Protein AF-Q11ZU1-F1 (afdb_monomer_lite)

Secondary structure (DSSP, 8-state):
-GGG--S--SEEEETT-TTTHHHHHHHH-STTS-GGGSHHHHTS-GGGGSS-SS-HHHHHHHHHTTTTT--EEEEE-S-GGGHHHHHHTT-EEEESSSTT----TT--EEEE---TTTHHHHHHHHHHH-SSEEEEEEEETHHHH---SHHHHHHHHHHHHHEEEEEEE-----SSS-----EEEEEEEEE--S-S--HHHHHHHHT----------HHHHHHHT--TTHHHHHHHHHHHHHHHHHHHHHHHHHHHHHHHHT---HHHHHHHT--TT-------HHHHHHHHHHHHHHHHHHHHHHHHHHHHHTSTTS-HHHHHHHHHTHHHHHHS---HHHHHHHHHHHHHTS----------------PPPP-

Radius of gyration: 26.24 Å; chains: 1; bounding box: 55×57×106 Å

Sequence (375 aa):
MWAKFKRPVRYLCDPSAGKGNLIRYAKEGFTELTDDQIPWLESVPDEEVQHGRHRSFRLRDRARQKFSDVLEISAVEINIEHHANLKELDVKVIGYDFLDVSSLATVGSVIMNPPFADGVKHVLHAWDLVYDAEIVAIINAESIKNPYSQDRRRLVELIEKHGTVEFLQSQFASDVERTTEVEVALIYLDKVPGKYLDMDTLLSGLLKGDSRRTEIDPEVWTALALPTNFINDTFYRFEQAVEAARTGSEADAICNHLRDGLGLTLEDMQAKGVGNDFRESTGSIRSSANDEFRKRYADLKKRAWAQIIRSSLLTKKLSNQARKKIEASSQSIYDLEFSISNVHGFLAGVIASMPRWPLKVLHLWPVKLLHPRPP

pLDDT: mean 76.84, std 18.86, range [25.47, 98.5]

Foldseek 3Di:
DVVLDPDQQQEEEEAAQQLNPVVCCLAVFDPVDDQVVQVVSVVQDPVVVPPPPDDSVVVSVCSSNVRNNHNAYEYEAQDPVSVVSCVVSVHQHAYNHSLQFQAPALGAEYEYEHDQVCQLVNVVSVVVRYQWYKYKYKYQCCLQVPVPDPSSVVVNVQCVVFWHKDKDFDPPDDDDPDDDRGIIITIIGGDDHPDLDDPVVLVVLVVDPDPPPPPDPPVLCVLQVFPPCQLVVLVSVLVNQLSVLLSVLLVVLVVVLVVLVVPDDPVRCVVVVHDPPDRDDRDDSVVSSSVSSVVSNLVSLLVSLVSLLCSSLPGPQADPVLNVVCVVCSVSLSSHRSGPVSSSVVSVVSSVPGDDDPPPDPPDDDDDDDDDDDD

Structure (mmCIF, N/CA/C/O backbone):
data_AF-Q11ZU1-F1
#
_entry.id   AF-Q11ZU1-F1
#
loop_
_atom_site.group_PDB
_atom_site.id
_atom_site.type_symbol
_atom_site.label_atom_id
_atom_site.label_alt_id
_atom_site.label_comp_id
_atom_site.label_asym_id
_atom_site.label_entity_id
_atom_site.label_seq_id
_atom_site.pdbx_PDB_ins_code
_atom_site.Cartn_x
_atom_site.Cartn_y
_atom_site.Cartn_z
_atom_site.occupancy
_atom_site.B_iso_or_equiv
_atom_site.auth_seq_id
_atom_site.auth_comp_id
_atom_site.auth_asym_id
_atom_site.auth_atom_id
_atom_site.pdbx_PDB_model_num
ATOM 1 N N . MET A 1 1 ? -10.238 11.322 8.885 1.00 89.75 1 MET A N 1
ATOM 2 C CA . MET A 1 1 ? -9.669 10.125 8.212 1.00 89.75 1 MET A CA 1
ATOM 3 C C . MET A 1 1 ? -8.735 9.338 9.123 1.00 89.75 1 MET A C 1
ATOM 5 O O . MET A 1 1 ? -9.097 8.237 9.499 1.00 89.75 1 MET A O 1
ATOM 9 N N . TRP A 1 2 ? -7.592 9.895 9.535 1.00 90.56 2 TRP A N 1
ATOM 10 C CA . TRP A 1 2 ? -6.565 9.219 10.349 1.00 90.56 2 TRP A CA 1
ATOM 11 C C . TRP A 1 2 ? -7.059 8.491 11.608 1.00 90.56 2 TRP A C 1
ATOM 13 O O . TRP A 1 2 ? -6.549 7.427 11.946 1.00 90.56 2 TRP A O 1
ATOM 23 N N . ALA A 1 3 ? -8.098 9.015 12.265 1.00 89.00 3 ALA A N 1
ATOM 24 C CA . ALA A 1 3 ? -8.733 8.379 13.422 1.00 89.00 3 ALA A CA 1
ATOM 25 C C . ALA A 1 3 ? -9.345 6.994 13.128 1.00 89.00 3 ALA A C 1
ATOM 27 O O . ALA A 1 3 ? -9.612 6.245 14.062 1.00 89.00 3 ALA A O 1
ATOM 28 N N . LYS A 1 4 ? -9.610 6.663 11.856 1.00 92.31 4 LYS A N 1
ATOM 29 C CA . LYS A 1 4 ? -10.277 5.415 11.464 1.00 92.31 4 LYS A CA 1
ATOM 30 C C . LYS A 1 4 ? -9.347 4.203 11.468 1.00 92.31 4 LYS A C 1
ATOM 32 O O . LYS A 1 4 ? -9.854 3.094 11.598 1.00 92.31 4 LYS A O 1
ATOM 37 N N . PHE A 1 5 ? -8.030 4.390 11.351 1.00 92.50 5 PHE A N 1
ATOM 38 C CA . PHE A 1 5 ? -7.081 3.279 11.444 1.00 92.50 5 PHE A CA 1
ATOM 39 C C . PHE A 1 5 ? -7.102 2.671 12.847 1.00 92.50 5 PHE A C 1
ATOM 41 O O . PHE A 1 5 ? -6.919 3.379 13.843 1.00 92.50 5 PHE A O 1
ATOM 48 N N . LYS A 1 6 ? -7.317 1.356 12.919 1.00 91.00 6 LYS A N 1
ATOM 49 C CA . LYS A 1 6 ? -7.343 0.585 14.168 1.00 91.00 6 LYS A CA 1
ATOM 50 C C . LYS A 1 6 ? -6.054 -0.212 14.362 1.00 91.00 6 LYS A C 1
ATOM 52 O O . LYS A 1 6 ? -5.782 -0.659 15.474 1.00 91.00 6 LYS A O 1
ATOM 57 N N . ARG A 1 7 ? -5.256 -0.394 13.304 1.00 87.75 7 ARG A N 1
ATOM 58 C CA . ARG A 1 7 ? -3.974 -1.110 13.333 1.00 87.75 7 ARG A CA 1
ATOM 59 C C . ARG A 1 7 ? -2.791 -0.147 13.409 1.00 87.75 7 ARG A C 1
ATOM 61 O O . ARG A 1 7 ? -2.902 1.004 12.989 1.00 87.75 7 ARG A O 1
ATOM 68 N N . PRO A 1 8 ? -1.625 -0.617 13.887 1.00 86.62 8 PRO A N 1
ATOM 69 C CA . PRO A 1 8 ? -0.383 0.129 13.746 1.00 86.62 8 PRO A CA 1
ATOM 70 C C . PRO A 1 8 ? -0.085 0.417 12.269 1.00 86.62 8 PRO A C 1
ATOM 72 O O . PRO A 1 8 ? 0.064 -0.503 11.461 1.00 86.62 8 PRO A O 1
ATOM 75 N N . VAL A 1 9 ? 0.040 1.698 11.928 1.00 89.31 9 VAL A N 1
ATOM 76 C CA . VAL A 1 9 ? 0.379 2.141 10.573 1.00 89.31 9 VAL A CA 1
ATOM 77 C C . VAL A 1 9 ? 1.887 1.986 10.388 1.00 89.31 9 VAL A C 1
ATOM 79 O O . VAL A 1 9 ? 2.667 2.801 10.864 1.00 89.31 9 VAL A O 1
ATOM 82 N N . ARG A 1 10 ? 2.313 0.896 9.739 1.00 87.69 10 ARG A N 1
ATOM 83 C CA . ARG A 1 10 ? 3.739 0.630 9.457 1.00 87.69 10 ARG A CA 1
ATOM 84 C C . ARG A 1 10 ? 4.149 1.011 8.040 1.00 87.69 10 ARG A C 1
ATOM 86 O O . ARG A 1 10 ? 5.199 1.607 7.856 1.00 87.69 10 ARG A O 1
ATOM 93 N N . TYR A 1 11 ? 3.324 0.636 7.064 1.00 92.75 11 TYR A N 1
ATOM 94 C CA . TYR A 1 11 ? 3.500 1.006 5.664 1.00 92.75 11 TYR A CA 1
ATOM 95 C C . TYR A 1 11 ? 2.192 1.615 5.161 1.00 92.75 11 TYR A C 1
ATOM 97 O O . TYR A 1 11 ? 1.199 0.895 4.995 1.00 92.75 11 TYR A O 1
ATOM 105 N N . LEU A 1 12 ? 2.218 2.935 4.977 1.00 95.19 12 LEU A N 1
ATOM 106 C CA . LEU A 1 12 ? 1.132 3.739 4.439 1.00 95.19 12 LEU A CA 1
ATOM 107 C C . LEU A 1 12 ? 1.284 3.924 2.925 1.00 95.19 12 LEU A C 1
ATOM 109 O O . LEU A 1 12 ? 2.366 4.272 2.458 1.00 95.19 12 LEU A O 1
ATOM 113 N N . CYS A 1 13 ? 0.190 3.788 2.183 1.00 96.38 13 CYS A N 1
ATOM 114 C CA . CYS A 1 13 ? 0.094 4.240 0.800 1.00 96.38 13 CYS A CA 1
ATOM 115 C C . CYS A 1 13 ? -0.987 5.320 0.660 1.00 96.38 13 CYS A C 1
ATOM 117 O O . CYS A 1 13 ? -2.115 5.121 1.123 1.00 96.38 13 CYS A O 1
ATOM 119 N N . ASP A 1 14 ? -0.646 6.430 0.003 1.00 96.50 14 ASP A N 1
ATOM 120 C CA . ASP A 1 14 ? -1.609 7.406 -0.514 1.00 96.50 14 ASP A CA 1
ATOM 121 C C . ASP A 1 14 ? -1.702 7.296 -2.049 1.00 96.50 14 ASP A C 1
ATOM 123 O O . ASP A 1 14 ? -0.869 7.851 -2.771 1.00 96.50 14 ASP A O 1
ATOM 127 N N . PRO A 1 15 ? -2.683 6.547 -2.581 1.00 94.06 15 PRO A N 1
ATOM 128 C CA . PRO A 1 15 ? -2.802 6.291 -4.010 1.00 94.06 15 PRO A CA 1
ATOM 129 C C . PRO A 1 15 ? -3.365 7.480 -4.805 1.00 94.06 15 PRO A C 1
ATOM 131 O O . PRO A 1 15 ? -3.628 7.362 -6.000 1.00 94.06 15 PRO A O 1
ATOM 134 N N . SER A 1 16 ? -3.648 8.611 -4.163 1.00 91.31 16 SER A N 1
ATOM 135 C CA . SER A 1 16 ? -4.133 9.826 -4.824 1.00 91.31 16 SER A CA 1
ATOM 136 C C . SER A 1 16 ? -3.617 11.038 -4.054 1.00 91.31 16 SER A C 1
ATOM 138 O O . SER A 1 16 ? -4.389 11.816 -3.492 1.00 91.31 16 SER A O 1
ATOM 140 N N . ALA A 1 17 ? -2.288 11.141 -3.985 1.00 91.81 17 ALA A N 1
ATOM 141 C CA . ALA A 1 17 ? -1.616 11.937 -2.965 1.00 91.81 17 ALA A CA 1
ATOM 142 C C . ALA A 1 17 ? -1.768 13.453 -3.130 1.00 91.81 17 ALA A C 1
ATOM 144 O O . ALA A 1 17 ? -1.597 14.208 -2.165 1.00 91.81 17 ALA A O 1
ATOM 145 N N . GLY A 1 18 ? -2.074 13.936 -4.333 1.00 90.94 18 GLY A N 1
ATOM 146 C CA . GLY A 1 18 ? -2.054 15.351 -4.665 1.00 90.94 18 GLY A CA 1
ATOM 147 C C . GLY A 1 18 ? -0.727 15.974 -4.234 1.00 90.94 18 GLY A C 1
ATOM 148 O O . GLY A 1 18 ? 0.352 15.433 -4.460 1.00 90.94 18 GLY A O 1
ATOM 149 N N . LYS A 1 19 ? -0.803 17.091 -3.506 1.00 89.81 19 LYS A N 1
ATOM 150 C CA . LYS A 1 19 ? 0.365 17.775 -2.918 1.00 89.81 19 LYS A CA 1
ATOM 151 C C . LYS A 1 19 ? 0.948 17.086 -1.667 1.00 89.81 19 LYS A C 1
ATOM 153 O O . LYS A 1 19 ? 1.810 17.665 -1.014 1.00 89.81 19 LYS A O 1
ATOM 158 N N . GLY A 1 20 ? 0.459 15.903 -1.292 1.00 90.25 20 GLY A N 1
ATOM 159 C CA . GLY A 1 20 ? 0.907 15.151 -0.116 1.00 90.25 20 GLY A CA 1
ATOM 160 C C . GLY A 1 20 ? 0.318 15.632 1.212 1.00 90.25 20 GLY A C 1
ATOM 161 O O . GLY A 1 20 ? 0.908 15.395 2.263 1.00 90.25 20 GLY A O 1
ATOM 162 N N . ASN A 1 21 ? -0.835 16.311 1.201 1.00 90.12 21 ASN A N 1
ATOM 163 C CA . ASN A 1 21 ? -1.423 16.890 2.418 1.00 90.12 21 ASN A CA 1
ATOM 164 C C . ASN A 1 21 ? -1.757 15.832 3.479 1.00 90.12 21 ASN A C 1
ATOM 166 O O . ASN A 1 21 ? -1.497 16.051 4.658 1.00 90.12 21 ASN A O 1
ATOM 170 N N . LEU A 1 22 ? -2.300 14.678 3.074 1.00 90.81 22 LEU A N 1
ATOM 171 C CA . LEU A 1 22 ? -2.587 13.590 4.012 1.00 90.81 22 LEU A CA 1
ATOM 172 C C . LEU A 1 22 ? -1.295 13.047 4.624 1.00 90.81 22 LEU A C 1
ATOM 174 O O . LEU A 1 22 ? -1.222 12.880 5.838 1.00 90.81 22 LEU A O 1
ATOM 178 N N . ILE A 1 23 ? -0.267 12.846 3.797 1.00 91.25 23 ILE A N 1
ATOM 179 C CA . ILE A 1 23 ? 1.045 12.346 4.215 1.00 91.25 23 ILE A CA 1
ATOM 180 C C . ILE A 1 23 ? 1.751 13.310 5.177 1.00 91.25 23 ILE A C 1
ATOM 182 O O . ILE A 1 23 ? 2.385 12.850 6.128 1.00 91.25 23 ILE A O 1
ATOM 186 N N . ARG A 1 24 ? 1.614 14.629 4.988 1.00 89.69 24 ARG A N 1
ATOM 187 C CA . ARG A 1 24 ? 2.201 15.631 5.892 1.00 89.69 24 ARG A CA 1
ATOM 188 C C . ARG A 1 24 ? 1.758 15.408 7.337 1.00 89.69 24 ARG A C 1
ATOM 190 O O . ARG A 1 24 ? 2.603 15.346 8.222 1.00 89.69 24 ARG A O 1
ATOM 197 N N . TYR A 1 25 ? 0.467 15.154 7.564 1.00 87.31 25 TYR A N 1
ATOM 198 C CA . TYR A 1 25 ? -0.052 14.846 8.902 1.00 87.31 25 TYR A CA 1
ATOM 199 C C . TYR A 1 25 ? 0.507 13.546 9.496 1.00 87.31 25 TYR A C 1
ATOM 201 O O . TYR A 1 25 ? 0.582 13.418 10.717 1.00 87.31 25 TYR A O 1
ATOM 209 N N . ALA A 1 26 ? 0.914 12.584 8.662 1.00 85.38 26 ALA A N 1
ATOM 210 C CA . ALA A 1 26 ? 1.588 11.380 9.139 1.00 85.38 26 ALA A CA 1
ATOM 211 C C . ALA A 1 26 ? 2.988 11.707 9.678 1.00 85.38 26 ALA A C 1
ATOM 213 O O . ALA A 1 26 ? 3.341 11.262 10.764 1.00 85.38 26 ALA A O 1
ATOM 214 N N . LYS A 1 27 ? 3.769 12.507 8.937 1.00 84.62 27 LYS A N 1
ATOM 215 C CA . LYS A 1 27 ? 5.169 12.815 9.276 1.00 84.62 27 LYS A CA 1
ATOM 216 C C . LYS A 1 27 ? 5.316 13.894 10.345 1.00 84.62 27 LYS A C 1
ATOM 218 O O . LYS A 1 27 ? 6.100 13.741 11.276 1.00 84.62 27 LYS A O 1
ATOM 223 N N . GLU A 1 28 ? 4.583 14.987 10.197 1.00 85.56 28 GLU A N 1
ATOM 224 C CA . GLU A 1 28 ? 4.728 16.195 11.018 1.00 85.56 28 GLU A CA 1
ATOM 225 C C . GLU A 1 28 ? 3.732 16.225 12.187 1.00 85.56 28 GLU A C 1
ATOM 227 O O . GLU A 1 28 ? 3.868 17.023 13.116 1.00 85.56 28 GLU A O 1
ATOM 232 N N . GLY A 1 29 ? 2.745 15.327 12.169 1.00 84.12 29 GLY A N 1
ATOM 233 C CA . GLY A 1 29 ? 1.640 15.325 13.114 1.00 84.12 29 GLY A CA 1
ATOM 234 C C . GLY A 1 29 ? 0.581 16.378 12.788 1.00 84.12 29 GLY A C 1
ATOM 235 O O . GLY A 1 29 ? 0.549 16.972 11.714 1.00 84.12 29 GLY A O 1
ATOM 236 N N . PHE A 1 30 ? -0.323 16.609 13.735 1.00 86.88 30 PHE A N 1
ATOM 237 C CA . PHE A 1 30 ? -1.476 17.506 13.573 1.00 86.88 30 PHE A CA 1
ATOM 238 C C . PHE A 1 30 ? -1.222 18.874 14.215 1.00 86.88 30 PHE A C 1
ATOM 240 O O . PHE A 1 30 ? -2.007 19.335 15.037 1.00 86.88 30 PHE A O 1
ATOM 247 N N . THR A 1 31 ? -0.085 19.503 13.911 1.00 81.75 31 THR A N 1
ATOM 248 C CA . THR A 1 31 ? 0.360 20.765 14.541 1.00 81.75 31 THR A CA 1
ATOM 249 C C . THR A 1 31 ? -0.565 21.947 14.253 1.00 81.75 31 THR A C 1
ATOM 251 O O . THR A 1 31 ? -0.743 22.799 15.117 1.00 81.75 31 THR A O 1
ATOM 254 N N . GLU A 1 32 ? -1.195 21.966 13.080 1.00 82.38 32 GLU A N 1
ATOM 255 C CA . GLU A 1 32 ? -2.104 23.032 12.637 1.00 82.38 32 GLU A CA 1
ATOM 256 C C . GLU A 1 32 ? -3.509 22.951 13.256 1.00 82.38 32 GLU A C 1
ATOM 258 O O . GLU A 1 32 ? -4.264 23.917 13.185 1.00 82.38 32 GLU A O 1
ATOM 263 N N . LEU A 1 33 ? -3.872 21.809 13.850 1.00 83.88 33 LEU A N 1
ATOM 264 C CA . LEU A 1 33 ? -5.189 21.593 14.452 1.00 83.88 33 LEU A CA 1
ATOM 265 C C . LEU A 1 33 ? -5.174 21.923 15.946 1.00 83.88 33 LEU A C 1
ATOM 267 O O . LEU A 1 33 ? -4.163 21.724 16.631 1.00 83.88 33 LEU A O 1
ATOM 271 N N . THR A 1 34 ? -6.301 22.400 16.471 1.00 83.88 34 THR A N 1
ATOM 272 C CA . THR A 1 34 ? -6.506 22.575 17.915 1.00 83.88 34 THR A CA 1
ATOM 273 C C . THR A 1 34 ? -6.761 21.226 18.599 1.00 83.88 34 THR A C 1
ATOM 275 O O . THR A 1 34 ? -7.036 20.222 17.942 1.00 83.88 34 THR A O 1
ATOM 278 N N . ASP A 1 35 ? -6.600 21.166 19.924 1.00 82.38 35 ASP A N 1
ATOM 279 C CA . ASP A 1 35 ? -6.688 19.902 20.671 1.00 82.38 35 ASP A CA 1
ATOM 280 C C . ASP A 1 35 ? -8.078 19.238 20.550 1.00 82.38 35 ASP A C 1
ATOM 282 O O . ASP A 1 35 ? -8.165 18.022 20.396 1.00 82.38 35 ASP A O 1
ATOM 286 N N . ASP A 1 36 ? -9.144 20.042 20.541 1.00 81.31 36 ASP A N 1
ATOM 287 C CA . ASP A 1 36 ? -10.551 19.646 20.354 1.00 81.31 36 ASP A CA 1
ATOM 288 C C . ASP A 1 36 ? -10.851 19.095 18.949 1.00 81.31 36 ASP A C 1
ATOM 290 O O . ASP A 1 36 ? -11.790 18.333 18.743 1.00 81.31 36 ASP A O 1
ATOM 294 N N . GLN A 1 37 ? -10.017 19.418 17.960 1.00 81.62 37 GLN A N 1
ATOM 295 C CA . GLN A 1 37 ? -10.171 18.912 16.594 1.00 81.62 37 GLN A CA 1
ATOM 296 C C . GLN A 1 37 ? -9.548 17.522 16.399 1.00 81.62 37 GLN A C 1
ATOM 298 O O . GLN A 1 37 ? -9.692 16.921 15.329 1.00 81.62 37 GLN A O 1
ATOM 303 N N . ILE A 1 38 ? -8.833 17.000 17.402 1.00 83.12 38 ILE A N 1
ATOM 304 C CA . ILE A 1 38 ? -8.111 15.730 17.330 1.00 83.12 38 ILE A CA 1
ATOM 305 C C . ILE A 1 38 ? -8.808 14.709 18.247 1.00 83.12 38 ILE A C 1
ATOM 307 O O . ILE A 1 38 ? -8.593 14.728 19.459 1.00 83.12 38 ILE A O 1
ATOM 311 N N . PRO A 1 39 ? -9.570 13.738 17.700 1.00 81.75 39 PRO A N 1
ATOM 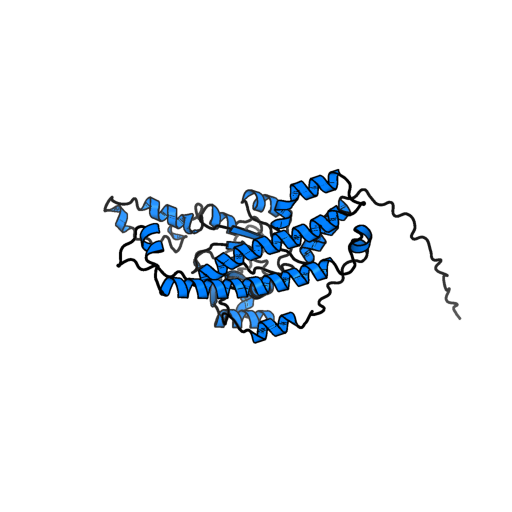312 C CA . PRO A 1 39 ? -10.462 12.888 18.500 1.00 81.75 39 PRO A CA 1
ATOM 313 C C . PRO A 1 39 ? -9.782 12.084 19.615 1.00 81.75 39 PRO A C 1
ATOM 315 O O . PRO A 1 39 ? -10.369 11.810 20.654 1.00 81.75 39 PRO A O 1
ATOM 318 N N . TRP A 1 40 ? -8.531 11.663 19.410 1.00 80.94 40 TRP A N 1
ATOM 319 C CA . TRP A 1 40 ? -7.797 10.898 20.422 1.00 80.94 40 TRP A CA 1
ATOM 320 C C . TRP A 1 40 ? -7.117 11.785 21.471 1.00 80.94 40 TRP A C 1
ATOM 322 O O . TRP A 1 40 ? -6.601 11.254 22.450 1.00 80.94 40 TRP A O 1
ATOM 332 N N . LEU A 1 41 ? -7.107 13.108 21.293 1.00 78.81 41 LEU A N 1
ATOM 333 C CA . LEU A 1 41 ? -6.547 14.050 22.257 1.00 78.81 41 LEU A CA 1
ATOM 334 C C . LEU A 1 41 ? -7.567 14.431 23.334 1.00 78.81 41 LEU A C 1
ATOM 336 O O . LEU A 1 41 ? -7.195 14.506 24.501 1.00 78.81 41 LEU A O 1
ATOM 340 N N . GLU A 1 42 ? -8.848 14.548 22.969 1.00 69.88 42 GLU A N 1
ATOM 341 C CA . GLU A 1 42 ? -9.960 14.701 23.922 1.00 69.88 42 GLU A CA 1
ATOM 342 C C . GLU A 1 42 ? -10.046 13.528 24.910 1.00 69.88 42 GLU A C 1
ATOM 344 O O . GLU A 1 42 ? -10.398 13.701 26.072 1.00 69.88 42 GLU A O 1
ATOM 349 N N . SER A 1 43 ? -9.680 12.320 24.464 1.00 67.12 43 SER A N 1
ATOM 350 C CA . SER A 1 43 ? -9.681 11.120 25.310 1.00 67.12 43 SER A CA 1
ATOM 351 C C . SER A 1 43 ? -8.533 11.053 26.327 1.00 67.12 43 SER A C 1
ATOM 353 O O . SER A 1 43 ? -8.518 10.144 27.156 1.00 67.12 43 SER A O 1
ATOM 355 N N . VAL A 1 44 ? -7.564 11.975 26.267 1.00 66.94 44 VAL A N 1
ATOM 356 C CA . VAL A 1 44 ? -6.446 12.047 27.218 1.00 66.94 44 VAL A CA 1
ATOM 357 C C . VAL A 1 44 ? -6.890 12.882 28.428 1.00 66.94 44 VAL A C 1
ATOM 359 O O . VAL A 1 44 ? -7.045 14.094 28.274 1.00 66.94 44 VAL A O 1
ATOM 362 N N . PRO A 1 45 ? -7.087 12.284 29.624 1.00 63.12 45 PRO A N 1
ATOM 363 C CA . PRO A 1 45 ? -7.624 12.998 30.782 1.00 63.12 45 PRO A CA 1
ATOM 364 C C . PRO A 1 45 ? -6.768 14.212 31.168 1.00 63.12 45 PRO A C 1
ATOM 366 O O . PRO A 1 45 ? -5.548 14.104 31.293 1.00 63.12 45 PRO A O 1
ATOM 369 N N . ASP A 1 46 ? -7.413 15.351 31.433 1.00 60.97 46 ASP A N 1
ATOM 370 C CA . ASP A 1 46 ? -6.758 16.580 31.917 1.00 60.97 46 ASP A CA 1
ATOM 371 C C . ASP A 1 46 ? -6.170 16.441 33.340 1.00 60.97 46 ASP A C 1
ATOM 373 O O . ASP A 1 46 ? -5.359 17.259 33.780 1.00 60.97 46 ASP A O 1
ATOM 377 N N . GLU A 1 47 ? -6.551 15.394 34.077 1.00 52.97 47 GLU A N 1
ATOM 378 C CA . GLU A 1 47 ? -6.291 15.235 35.515 1.00 52.97 47 GLU A CA 1
ATOM 379 C C . GLU A 1 47 ? -4.800 15.055 35.885 1.00 52.97 47 GLU A C 1
ATOM 381 O O . GLU A 1 47 ? -4.400 15.329 37.020 1.00 52.97 47 GLU A O 1
ATOM 386 N N . GLU A 1 48 ? -3.925 14.705 34.933 1.00 49.66 48 GLU A N 1
ATOM 387 C CA . GLU A 1 48 ? -2.471 14.621 35.166 1.00 49.66 48 GLU A CA 1
ATOM 388 C C . GLU A 1 48 ? -1.776 15.989 35.329 1.00 49.66 48 GLU A C 1
ATOM 390 O O . GLU A 1 48 ? -0.595 16.052 35.686 1.00 49.66 48 GLU A O 1
ATOM 395 N N . VAL A 1 49 ? -2.493 17.104 35.153 1.00 51.06 49 VAL A N 1
ATOM 396 C CA . VAL A 1 49 ? -1.977 18.455 35.443 1.00 51.06 49 VAL A CA 1
ATOM 397 C C . VAL A 1 49 ? -1.767 18.679 36.953 1.00 51.06 49 VAL A C 1
ATOM 399 O O . VAL A 1 49 ? -0.954 19.520 37.338 1.00 51.06 49 VAL A O 1
ATOM 402 N N . GLN A 1 50 ? -2.412 17.899 37.833 1.00 49.81 50 GLN A N 1
ATOM 403 C CA . GLN A 1 50 ? -2.350 18.123 39.287 1.00 49.81 50 GLN A CA 1
ATOM 404 C C . GLN A 1 50 ? -1.245 17.360 40.037 1.00 49.81 50 GLN A C 1
ATOM 406 O O . GLN A 1 50 ? -0.894 17.763 41.143 1.00 49.81 50 GLN A O 1
ATOM 411 N N . HIS A 1 51 ? -0.663 16.295 39.474 1.00 44.53 51 HIS A N 1
ATOM 412 C CA . HIS A 1 51 ? 0.247 15.412 40.231 1.00 44.53 51 HIS A CA 1
ATOM 413 C C . HIS A 1 51 ? 1.693 15.353 39.728 1.00 44.53 51 HIS A C 1
ATOM 415 O O . HIS A 1 51 ? 2.445 14.474 40.147 1.00 44.53 51 HIS A O 1
ATOM 421 N N . GLY A 1 52 ? 2.116 16.308 38.890 1.00 51.34 52 GLY A N 1
ATOM 422 C CA . GLY A 1 52 ? 3.520 16.722 38.717 1.00 51.34 52 GLY A CA 1
ATOM 423 C C . GLY A 1 52 ? 4.546 15.650 38.324 1.00 51.34 52 GLY A C 1
ATOM 424 O O . GLY A 1 52 ? 5.740 15.950 38.287 1.00 51.34 52 GLY A O 1
ATOM 425 N N . ARG A 1 53 ? 4.132 14.409 38.048 1.00 51.94 53 ARG A N 1
ATOM 426 C CA . ARG A 1 53 ? 5.052 13.282 37.873 1.00 51.94 53 ARG A CA 1
ATOM 427 C C . ARG A 1 53 ? 5.278 12.890 36.428 1.00 51.94 53 ARG A C 1
ATOM 429 O O . ARG A 1 53 ? 6.385 12.442 36.164 1.00 51.94 53 ARG A O 1
ATOM 436 N N . HIS A 1 54 ? 4.395 13.225 35.487 1.00 47.66 54 HIS A N 1
ATOM 437 C CA . HIS A 1 54 ? 4.684 13.313 34.048 1.00 47.66 54 HIS A CA 1
ATOM 438 C C . HIS A 1 54 ? 3.991 14.565 33.478 1.00 47.66 54 HIS A C 1
ATOM 440 O O . HIS A 1 54 ? 2.875 14.890 33.861 1.00 47.66 54 HIS A O 1
ATOM 446 N N . ARG A 1 55 ? 4.678 15.341 32.626 1.00 54.62 55 ARG A N 1
ATOM 447 C CA . ARG A 1 55 ? 4.104 16.569 32.043 1.00 54.62 55 ARG A CA 1
ATOM 448 C C . ARG A 1 55 ? 3.039 16.155 31.021 1.00 54.62 55 ARG A C 1
ATOM 450 O O . ARG A 1 55 ? 3.434 15.674 29.963 1.00 54.62 55 ARG A O 1
ATOM 457 N N . SER A 1 56 ? 1.753 16.366 31.309 1.00 58.06 56 SER A N 1
ATOM 458 C CA . SER A 1 56 ? 0.605 16.157 30.397 1.00 58.06 56 SER A CA 1
ATOM 459 C C . SER A 1 56 ? 0.867 16.642 28.960 1.00 58.06 56 SER A C 1
ATOM 461 O O . SER A 1 56 ? 0.522 15.969 27.990 1.00 58.06 56 SER A O 1
ATOM 463 N N . PHE A 1 57 ? 1.604 17.749 28.833 1.00 60.81 57 PHE A N 1
ATOM 464 C CA . PHE A 1 57 ? 2.156 18.285 27.586 1.00 60.81 57 PHE A CA 1
ATOM 465 C C . PHE A 1 57 ? 2.830 17.220 26.698 1.00 60.81 57 PHE A C 1
ATOM 467 O O . PHE A 1 57 ? 2.484 17.081 25.533 1.00 60.81 57 PHE A O 1
ATOM 474 N N . ARG A 1 58 ? 3.704 16.369 27.255 1.00 70.38 58 ARG A N 1
ATOM 475 C CA . ARG A 1 58 ? 4.430 15.337 26.487 1.00 70.38 58 ARG A CA 1
ATOM 476 C C . ARG A 1 58 ? 3.519 14.249 25.927 1.00 70.38 58 ARG A C 1
ATOM 478 O O . ARG A 1 58 ? 3.843 13.661 24.899 1.00 70.38 58 ARG A O 1
ATOM 485 N N . LEU A 1 59 ? 2.432 13.922 26.625 1.00 70.56 59 LEU A N 1
ATOM 486 C CA . LEU A 1 59 ? 1.488 12.903 26.172 1.00 70.56 59 LEU A CA 1
ATOM 487 C C . LEU A 1 59 ? 0.636 13.450 25.023 1.00 70.56 59 LEU A C 1
ATOM 489 O O . LEU A 1 59 ? 0.448 12.755 24.026 1.00 70.56 59 LEU A O 1
ATOM 493 N N . ARG A 1 60 ? 0.215 14.719 25.123 1.00 76.81 60 ARG A N 1
ATOM 494 C CA . ARG A 1 60 ? -0.466 15.429 24.035 1.00 76.81 60 ARG A CA 1
ATOM 495 C C . ARG A 1 60 ? 0.427 15.628 22.815 1.00 76.81 60 ARG A C 1
ATOM 497 O O . ARG A 1 60 ? -0.018 15.348 21.708 1.00 76.81 60 ARG A O 1
ATOM 504 N N . ASP A 1 61 ? 1.691 15.998 23.003 1.00 77.75 61 ASP A N 1
ATOM 505 C CA . ASP A 1 61 ? 2.664 16.105 21.908 1.00 77.75 61 ASP A CA 1
ATOM 506 C C . ASP A 1 61 ? 2.839 14.767 21.179 1.00 77.75 61 ASP A C 1
ATOM 508 O O . ASP A 1 61 ? 2.771 14.700 19.953 1.00 77.75 61 ASP A O 1
ATOM 512 N N . ARG A 1 62 ? 2.992 13.670 21.933 1.00 77.06 62 ARG A N 1
ATOM 513 C CA . ARG A 1 62 ? 3.076 12.316 21.362 1.00 77.06 62 ARG A CA 1
ATOM 514 C C . ARG A 1 62 ? 1.807 11.924 20.621 1.00 77.06 62 ARG A C 1
ATOM 516 O O . ARG A 1 62 ? 1.879 11.340 19.549 1.00 77.06 62 ARG A O 1
ATOM 523 N N . ALA A 1 63 ? 0.645 12.248 21.173 1.00 78.88 63 ALA A N 1
ATOM 524 C CA . ALA A 1 63 ? -0.629 11.988 20.525 1.00 78.88 63 ALA A CA 1
ATOM 525 C C . ALA A 1 63 ? -0.803 12.830 19.247 1.00 78.88 63 ALA A C 1
ATOM 527 O O . ALA A 1 63 ? -1.303 12.317 18.246 1.00 78.88 63 ALA A O 1
ATOM 528 N N . ARG A 1 64 ? -0.324 14.078 19.215 1.00 82.12 64 ARG A N 1
ATOM 529 C CA . ARG A 1 64 ? -0.247 14.888 17.986 1.00 82.12 64 ARG A CA 1
ATOM 530 C C . ARG A 1 64 ? 0.694 14.272 16.948 1.00 82.12 64 ARG A C 1
ATOM 532 O O . ARG A 1 64 ? 0.442 14.426 15.758 1.00 82.12 64 ARG A O 1
ATOM 539 N N . GLN A 1 65 ? 1.703 13.524 17.389 1.00 79.31 65 GLN A N 1
ATOM 540 C CA . GLN A 1 65 ? 2.663 12.782 16.564 1.00 79.31 65 GLN A CA 1
ATOM 541 C C . GLN A 1 65 ? 2.336 11.280 16.453 1.00 79.31 65 GLN A C 1
ATOM 543 O O . GLN A 1 65 ? 3.214 10.479 16.161 1.00 79.31 65 GLN A O 1
ATOM 548 N N . LYS A 1 66 ? 1.075 10.864 16.651 1.00 78.19 66 LYS A N 1
ATOM 549 C CA . LYS A 1 66 ? 0.659 9.443 16.700 1.00 78.19 66 LYS A CA 1
ATOM 550 C C . LYS A 1 66 ? 1.186 8.569 15.547 1.00 78.19 66 LYS A C 1
ATOM 552 O O . LYS A 1 66 ? 1.341 7.364 15.726 1.00 78.19 66 LYS A O 1
ATOM 557 N N . PHE A 1 67 ? 1.417 9.158 14.376 1.00 81.38 67 PHE A N 1
ATOM 558 C CA . PHE A 1 67 ? 1.863 8.466 13.166 1.00 81.38 67 PHE A CA 1
ATOM 559 C C . PHE A 1 67 ? 3.284 8.858 12.722 1.00 81.38 67 PHE A C 1
ATOM 561 O O . PHE A 1 67 ? 3.688 8.486 11.626 1.00 81.38 67 PHE A O 1
ATOM 568 N N . SER A 1 68 ? 4.069 9.547 13.560 1.00 71.69 68 SER A N 1
ATOM 569 C CA . SER A 1 68 ? 5.452 9.917 13.216 1.00 71.69 68 SER A CA 1
ATOM 570 C C . SER A 1 68 ? 6.357 8.701 13.004 1.00 71.69 68 SER A C 1
ATOM 572 O O . SER A 1 68 ? 7.328 8.779 12.259 1.00 71.69 68 SER A O 1
ATOM 574 N N . ASP A 1 69 ? 6.019 7.570 13.630 1.00 69.31 69 ASP A N 1
ATOM 575 C CA . ASP A 1 69 ? 6.779 6.315 13.566 1.00 69.31 69 ASP A CA 1
ATOM 576 C C . ASP A 1 69 ? 6.406 5.434 12.356 1.00 69.31 69 ASP A C 1
ATOM 578 O O . ASP A 1 69 ? 6.777 4.257 12.297 1.00 69.31 69 ASP A O 1
ATOM 582 N N . VAL A 1 70 ? 5.648 5.964 11.387 1.00 76.75 70 VAL A N 1
ATOM 583 C CA . VAL A 1 70 ? 5.369 5.250 10.135 1.00 76.75 70 VAL A CA 1
ATOM 584 C C . VAL A 1 70 ? 6.695 4.958 9.428 1.00 76.75 70 VAL A C 1
ATOM 586 O O . VAL A 1 70 ? 7.417 5.864 9.020 1.00 76.75 70 VAL A O 1
ATOM 589 N N . LEU A 1 71 ? 7.011 3.669 9.286 1.00 80.69 71 LEU A N 1
ATOM 590 C CA . LEU A 1 71 ? 8.310 3.197 8.795 1.00 80.69 71 LEU A CA 1
ATOM 591 C C . LEU A 1 71 ? 8.487 3.422 7.293 1.00 80.69 71 LEU A C 1
ATOM 593 O O . LEU A 1 71 ? 9.602 3.628 6.820 1.00 80.69 71 LEU A O 1
ATOM 597 N N . GLU A 1 72 ? 7.395 3.331 6.539 1.00 90.38 72 GLU A N 1
ATOM 598 C CA . GLU A 1 72 ? 7.413 3.458 5.090 1.00 90.38 72 GLU A CA 1
ATOM 599 C C . GLU A 1 72 ? 6.166 4.193 4.593 1.00 90.38 72 GLU A C 1
ATOM 601 O O . GLU A 1 72 ? 5.046 3.914 5.032 1.00 90.38 72 GLU A O 1
ATOM 606 N N . ILE A 1 73 ? 6.364 5.128 3.661 1.00 93.19 73 ILE A N 1
ATOM 607 C CA . ILE A 1 73 ? 5.285 5.868 3.006 1.00 93.19 73 ILE A CA 1
ATOM 608 C C . ILE A 1 73 ? 5.485 5.801 1.497 1.00 93.19 73 ILE A C 1
ATOM 610 O O . ILE A 1 73 ? 6.553 6.155 0.985 1.00 93.19 73 ILE A O 1
ATOM 614 N N . SER A 1 74 ? 4.443 5.371 0.791 1.00 94.38 74 SER A N 1
ATOM 615 C CA . SER A 1 74 ? 4.366 5.420 -0.663 1.00 94.38 74 SER A CA 1
ATOM 616 C C . SER A 1 74 ? 3.212 6.286 -1.144 1.00 94.38 74 SER A C 1
ATOM 618 O O . SER A 1 74 ? 2.229 6.500 -0.434 1.00 94.38 74 SER A O 1
ATOM 620 N N . ALA A 1 75 ? 3.344 6.789 -2.366 1.00 95.00 75 ALA A N 1
ATOM 621 C CA . ALA A 1 75 ? 2.325 7.584 -3.023 1.00 95.00 75 ALA A CA 1
ATOM 622 C C . ALA A 1 75 ? 2.183 7.222 -4.500 1.00 95.00 75 ALA A C 1
ATOM 624 O O . ALA A 1 75 ? 3.134 6.770 -5.145 1.00 95.00 75 ALA A O 1
ATOM 625 N N . VAL A 1 76 ? 0.995 7.482 -5.034 1.00 92.56 76 VAL A N 1
ATOM 626 C CA . VAL A 1 76 ? 0.726 7.527 -6.471 1.00 92.56 76 VAL A CA 1
ATOM 627 C C . VAL A 1 76 ? 0.117 8.882 -6.785 1.00 92.56 76 VAL A C 1
ATOM 629 O O . VAL A 1 76 ? -0.762 9.357 -6.063 1.00 92.56 76 VAL A O 1
ATOM 632 N N . GLU A 1 77 ? 0.623 9.521 -7.833 1.00 92.00 77 GLU A N 1
ATOM 633 C CA . GLU A 1 77 ? 0.168 10.844 -8.234 1.00 92.00 77 GLU A CA 1
ATOM 634 C C . GLU A 1 77 ? 0.299 11.024 -9.744 1.00 92.00 77 GLU A C 1
ATOM 636 O O . GLU A 1 77 ? 1.396 10.920 -10.304 1.00 92.00 77 GLU A O 1
ATOM 641 N N . ILE A 1 78 ? -0.825 11.329 -10.391 1.00 88.06 78 ILE A N 1
ATOM 642 C CA . ILE A 1 78 ? -0.907 11.465 -11.845 1.00 88.06 78 ILE A CA 1
ATOM 643 C C . ILE A 1 78 ? -0.335 12.806 -12.318 1.00 88.06 78 ILE A C 1
ATOM 645 O O . ILE A 1 78 ? 0.270 12.883 -13.389 1.00 88.06 78 ILE A O 1
ATOM 649 N N . ASN A 1 79 ? -0.467 13.865 -11.512 1.00 86.00 79 ASN A N 1
ATOM 650 C CA . ASN A 1 79 ? 0.079 15.176 -11.822 1.00 86.00 79 ASN A CA 1
ATOM 651 C C . ASN A 1 79 ? 1.556 15.277 -11.413 1.00 86.00 79 ASN A C 1
ATOM 653 O O . ASN A 1 79 ? 1.912 15.438 -10.243 1.00 86.00 79 ASN A O 1
ATOM 657 N N . ILE A 1 80 ? 2.428 15.278 -12.420 1.00 84.12 80 ILE A N 1
ATOM 658 C CA . ILE A 1 80 ? 3.886 15.374 -12.270 1.00 84.12 80 ILE A CA 1
ATOM 659 C C . ILE A 1 80 ? 4.311 16.623 -11.479 1.00 84.12 80 ILE A C 1
ATOM 661 O O . ILE A 1 80 ? 5.304 16.577 -10.754 1.00 84.12 80 ILE A O 1
ATOM 665 N N . GLU A 1 81 ? 3.564 17.728 -11.554 1.00 88.12 81 GLU A N 1
ATOM 666 C CA . GLU A 1 81 ? 3.884 18.959 -10.814 1.00 88.12 81 GLU A CA 1
ATOM 667 C C . GLU A 1 81 ? 3.870 18.756 -9.295 1.00 88.12 81 GLU A C 1
ATOM 669 O O . GLU A 1 81 ? 4.548 19.462 -8.549 1.00 88.12 81 GLU A O 1
ATOM 674 N N . HIS A 1 82 ? 3.111 17.775 -8.810 1.00 86.75 82 HIS A N 1
ATOM 675 C CA . HIS A 1 82 ? 3.014 17.487 -7.388 1.00 86.75 82 HIS A CA 1
ATOM 676 C C . HIS A 1 82 ? 4.141 16.582 -6.879 1.00 86.75 82 HIS A C 1
ATOM 678 O O . HIS A 1 82 ? 4.411 16.565 -5.678 1.00 86.75 82 HIS A O 1
ATOM 684 N N . HIS A 1 83 ? 4.876 15.917 -7.778 1.00 84.25 83 HIS A N 1
ATOM 685 C CA . HIS A 1 83 ? 5.971 15.009 -7.417 1.00 84.25 83 HIS A CA 1
ATOM 686 C C . HIS A 1 83 ? 7.120 15.725 -6.704 1.00 84.25 83 HIS A C 1
ATOM 688 O O . HIS A 1 83 ? 7.817 15.099 -5.911 1.00 84.25 83 HIS A O 1
ATOM 694 N N . ALA A 1 84 ? 7.325 17.023 -6.957 1.00 86.38 84 ALA A N 1
ATOM 695 C CA . ALA A 1 84 ? 8.308 17.820 -6.222 1.00 86.38 84 ALA A CA 1
ATOM 696 C C . ALA A 1 84 ? 7.970 17.879 -4.722 1.00 86.38 84 ALA A C 1
ATOM 698 O O . ALA A 1 84 ? 8.820 17.553 -3.899 1.00 86.38 84 ALA A O 1
ATOM 699 N N . ASN A 1 85 ? 6.707 18.160 -4.381 1.00 88.94 85 ASN A N 1
ATOM 700 C CA . ASN A 1 85 ? 6.243 18.195 -2.989 1.00 88.94 85 ASN A CA 1
ATOM 701 C C . ASN A 1 85 ? 6.348 16.812 -2.326 1.00 88.94 85 ASN A C 1
ATOM 703 O O . ASN A 1 85 ? 6.769 16.695 -1.181 1.00 88.94 85 ASN A O 1
ATOM 707 N N . LEU A 1 86 ? 6.003 15.742 -3.053 1.00 89.31 86 LEU A N 1
ATOM 708 C CA . LEU A 1 86 ? 6.104 14.372 -2.531 1.00 89.31 86 LEU A CA 1
ATOM 709 C C . LEU A 1 86 ? 7.559 13.957 -2.259 1.00 89.31 86 LEU A C 1
ATOM 711 O O . LEU A 1 86 ? 7.823 13.241 -1.295 1.00 89.31 86 LEU A O 1
ATOM 715 N N . LYS A 1 8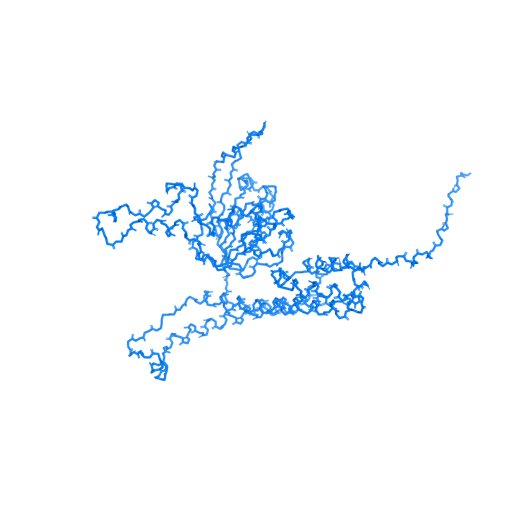7 ? 8.511 14.432 -3.072 1.00 86.44 87 LYS A N 1
ATOM 716 C CA . LYS A 1 87 ? 9.947 14.212 -2.843 1.00 86.44 87 LYS A CA 1
ATOM 717 C C . LYS A 1 87 ? 10.465 14.971 -1.628 1.00 86.44 87 LYS A C 1
ATOM 719 O O . LYS A 1 87 ? 11.254 14.410 -0.879 1.00 86.44 87 LYS A O 1
ATOM 724 N N . GLU A 1 88 ? 10.028 16.212 -1.422 1.00 88.44 88 GLU A N 1
ATOM 725 C CA . GLU A 1 88 ? 10.367 16.984 -0.217 1.00 88.44 88 GLU A CA 1
ATOM 726 C C . GLU A 1 88 ? 9.850 16.304 1.053 1.00 88.44 88 GLU A C 1
ATOM 728 O O . GLU A 1 88 ? 10.531 16.292 2.075 1.00 88.44 88 GLU A O 1
ATOM 733 N N . LEU A 1 89 ? 8.685 15.659 0.960 1.00 88.19 89 LEU A N 1
ATOM 734 C CA . LEU A 1 89 ? 8.130 14.835 2.026 1.00 88.19 89 LEU A CA 1
ATOM 735 C C . LEU A 1 89 ? 8.826 13.475 2.174 1.00 88.19 89 LEU A C 1
ATOM 737 O O . LEU A 1 89 ? 8.382 12.700 3.012 1.00 88.19 89 LEU A O 1
ATOM 741 N N . ASP A 1 90 ? 9.881 13.156 1.414 1.00 87.75 90 ASP A N 1
ATOM 742 C CA . ASP A 1 90 ? 10.598 11.870 1.450 1.00 87.75 90 ASP A CA 1
ATOM 743 C C . ASP A 1 90 ? 9.634 10.667 1.343 1.00 87.75 90 ASP A C 1
ATOM 745 O O . ASP A 1 90 ? 9.540 9.807 2.225 1.00 87.75 90 ASP A O 1
ATOM 749 N N . VAL A 1 91 ? 8.824 10.681 0.279 1.00 89.31 91 VAL A N 1
ATOM 750 C CA . VAL A 1 91 ? 7.818 9.659 -0.047 1.00 89.31 91 VAL A CA 1
ATOM 751 C C . VAL A 1 91 ? 8.233 8.885 -1.291 1.00 89.31 91 VAL A C 1
ATOM 753 O O . VAL A 1 91 ? 8.668 9.465 -2.290 1.00 89.31 91 VAL A O 1
ATOM 756 N N . LYS A 1 92 ? 8.037 7.564 -1.271 1.00 90.12 92 LYS A N 1
ATOM 757 C CA . LYS A 1 92 ? 8.290 6.708 -2.434 1.00 90.12 92 LYS A CA 1
ATOM 758 C C . LYS A 1 92 ? 7.135 6.799 -3.425 1.00 90.12 92 LYS A C 1
ATOM 760 O O . LYS A 1 92 ? 6.047 6.295 -3.162 1.00 90.12 92 LYS A O 1
ATOM 765 N N . VAL A 1 93 ? 7.365 7.403 -4.585 1.00 88.38 93 VAL A N 1
ATOM 766 C CA . VAL A 1 93 ? 6.384 7.371 -5.678 1.00 88.38 93 VAL A CA 1
ATOM 767 C C . VAL A 1 93 ? 6.453 6.000 -6.352 1.00 88.38 93 VAL A C 1
ATOM 769 O O . VAL A 1 93 ? 7.489 5.651 -6.913 1.00 88.38 93 VAL A O 1
ATOM 772 N N . ILE A 1 94 ? 5.376 5.214 -6.273 1.00 87.94 94 ILE A N 1
ATOM 773 C CA . ILE A 1 94 ? 5.348 3.814 -6.753 1.00 87.94 94 ILE A CA 1
ATOM 774 C C . ILE A 1 94 ? 4.677 3.647 -8.127 1.00 87.94 94 ILE A C 1
ATOM 776 O O . ILE A 1 94 ? 4.812 2.598 -8.758 1.00 87.94 94 ILE A O 1
ATOM 780 N N . GLY A 1 95 ? 3.992 4.684 -8.610 1.00 83.62 95 GLY A N 1
ATOM 781 C CA . GLY A 1 95 ? 3.321 4.729 -9.908 1.00 83.62 95 GLY A CA 1
ATOM 782 C C . GLY A 1 95 ? 2.859 6.147 -10.253 1.00 83.62 95 GLY A C 1
ATOM 783 O O . GLY A 1 95 ? 2.973 7.057 -9.427 1.00 83.62 95 GLY A O 1
ATOM 784 N N . TYR A 1 96 ? 2.344 6.323 -11.470 1.00 82.81 96 TYR A N 1
ATOM 785 C CA . TYR A 1 96 ? 1.808 7.599 -11.963 1.00 82.81 96 TYR A CA 1
ATOM 786 C C . TYR A 1 96 ? 0.278 7.598 -11.939 1.00 82.81 96 TYR A C 1
ATOM 788 O O . TYR A 1 96 ? -0.324 8.375 -11.208 1.00 82.81 96 TYR A O 1
ATOM 796 N N . ASP A 1 97 ? -0.349 6.688 -12.686 1.00 86.94 97 ASP A N 1
ATOM 797 C CA . ASP A 1 97 ? -1.783 6.423 -12.584 1.00 86.94 97 ASP A CA 1
ATOM 798 C C . ASP A 1 97 ? -2.020 5.301 -11.570 1.00 86.94 97 ASP A C 1
ATOM 800 O O . ASP A 1 97 ? -1.392 4.242 -11.631 1.00 86.94 97 ASP A O 1
ATOM 804 N N . PHE A 1 98 ? -2.919 5.538 -10.617 1.00 92.62 98 PHE A N 1
ATOM 805 C CA . PHE A 1 98 ? -3.268 4.545 -9.614 1.00 92.62 98 PHE A CA 1
ATOM 806 C C . PHE A 1 98 ? -4.029 3.359 -10.196 1.00 92.62 98 PHE A C 1
ATOM 808 O O . PHE A 1 98 ? -3.799 2.228 -9.768 1.00 92.62 98 PHE A O 1
ATOM 815 N N . LEU A 1 99 ? -4.889 3.591 -11.186 1.00 90.19 99 LEU A N 1
ATOM 816 C CA . LEU A 1 99 ? -5.665 2.523 -11.812 1.00 90.19 99 LEU A CA 1
ATOM 817 C C . LEU A 1 99 ? -4.778 1.556 -12.618 1.00 90.19 99 LEU A C 1
ATOM 819 O O . LEU A 1 99 ? -5.172 0.413 -12.835 1.00 90.19 99 LEU A O 1
ATOM 823 N N . ASP A 1 100 ? -3.551 1.968 -12.955 1.00 85.50 100 ASP A N 1
ATOM 824 C CA . ASP A 1 100 ? -2.529 1.132 -13.602 1.00 85.50 100 ASP A CA 1
ATOM 825 C C . ASP A 1 100 ? -1.615 0.384 -12.614 1.00 85.50 100 ASP A C 1
ATOM 827 O O . ASP A 1 100 ? -0.800 -0.456 -13.018 1.00 85.50 100 ASP A O 1
ATOM 831 N N . VAL A 1 101 ? -1.701 0.677 -11.312 1.00 87.06 101 VAL A N 1
ATOM 832 C CA . VAL A 1 101 ? -0.925 -0.050 -10.299 1.00 87.06 101 VAL A CA 1
ATOM 833 C C . VAL A 1 101 ? -1.449 -1.479 -10.201 1.00 87.06 101 VAL A C 1
ATOM 835 O O . VAL A 1 101 ? -2.651 -1.706 -10.103 1.00 87.06 101 VAL A O 1
ATOM 838 N N . SER A 1 102 ? -0.539 -2.454 -10.215 1.00 80.38 102 SER A N 1
ATOM 839 C CA . SER A 1 102 ? -0.883 -3.881 -10.239 1.00 80.38 102 SER A CA 1
ATOM 840 C C . SER A 1 102 ? -0.710 -4.593 -8.899 1.00 80.38 102 SER A C 1
ATOM 842 O O . SER A 1 102 ? -1.122 -5.741 -8.776 1.00 80.38 102 SER A O 1
ATOM 844 N N . SER A 1 103 ? -0.093 -3.955 -7.899 1.00 85.81 103 SER A N 1
ATOM 845 C CA . SER A 1 103 ? 0.157 -4.576 -6.595 1.00 85.81 103 SER A CA 1
ATOM 846 C C . SER A 1 103 ? 0.302 -3.537 -5.485 1.00 85.81 103 SER A C 1
ATOM 848 O O . SER A 1 103 ? 0.996 -2.536 -5.647 1.00 85.81 103 SER A O 1
ATOM 850 N N . LEU A 1 104 ? -0.313 -3.821 -4.333 1.00 90.38 104 LEU A N 1
ATOM 851 C CA . LEU A 1 104 ? -0.054 -3.172 -3.041 1.00 90.38 104 LEU A CA 1
ATOM 852 C C . LEU A 1 104 ? 0.203 -4.235 -1.956 1.00 90.38 104 LEU A C 1
ATOM 854 O O . LEU A 1 104 ? -0.159 -4.065 -0.792 1.00 90.38 104 LEU A O 1
ATOM 858 N N . ALA A 1 105 ? 0.812 -5.365 -2.332 1.00 84.56 105 ALA A N 1
ATOM 859 C CA . ALA A 1 105 ? 0.857 -6.580 -1.515 1.00 84.56 105 ALA A CA 1
ATOM 860 C C . ALA A 1 105 ? 1.492 -6.404 -0.118 1.00 84.56 105 ALA A C 1
ATOM 862 O O . ALA A 1 105 ? 1.202 -7.174 0.800 1.00 84.56 105 ALA A O 1
ATOM 863 N N . THR A 1 106 ? 2.378 -5.422 0.062 1.00 89.94 106 THR A N 1
ATOM 864 C CA . THR A 1 106 ? 3.088 -5.144 1.325 1.00 89.94 106 THR A CA 1
ATOM 865 C C . THR A 1 106 ? 2.490 -3.994 2.141 1.00 89.94 106 THR A C 1
ATOM 867 O O . THR A 1 106 ? 2.847 -3.833 3.321 1.00 89.94 106 THR A O 1
ATOM 870 N N . VAL A 1 107 ? 1.594 -3.210 1.536 1.00 94.06 107 VAL A N 1
ATOM 871 C CA . VAL A 1 107 ? 0.940 -2.054 2.156 1.00 94.06 107 VAL A CA 1
ATOM 872 C C . VAL A 1 107 ? -0.027 -2.545 3.226 1.00 94.06 107 VAL A C 1
ATOM 874 O O . VAL A 1 107 ? -0.835 -3.433 2.975 1.00 94.06 107 VAL A O 1
ATOM 877 N N . GLY A 1 108 ? 0.073 -1.975 4.430 1.00 94.06 108 GLY A N 1
ATOM 878 C CA . GLY A 1 108 ? -0.813 -2.317 5.554 1.00 94.06 108 GLY A CA 1
ATOM 879 C C . GLY A 1 108 ? -1.900 -1.275 5.818 1.00 94.06 108 GLY A C 1
ATOM 880 O O . GLY A 1 108 ? -2.879 -1.561 6.509 1.00 94.06 108 GLY A O 1
ATOM 881 N N . SER A 1 109 ? -1.735 -0.068 5.281 1.00 96.69 109 SER A N 1
ATOM 882 C CA . SER A 1 109 ? -2.659 1.043 5.477 1.00 96.69 109 SER A CA 1
ATOM 883 C C . SER A 1 109 ? -2.753 1.862 4.197 1.00 96.69 109 SER A C 1
ATOM 885 O O . SER A 1 109 ? -1.742 2.327 3.681 1.00 96.69 109 SER A O 1
ATOM 887 N N . VAL A 1 110 ? -3.964 2.056 3.694 1.00 97.94 110 VAL A N 1
ATOM 888 C CA . VAL A 1 110 ? -4.252 2.911 2.543 1.00 97.94 110 VAL A CA 1
ATOM 889 C C . VAL A 1 110 ? -5.099 4.079 3.022 1.00 97.94 110 VAL A C 1
ATOM 891 O O . VAL A 1 110 ? -6.141 3.870 3.644 1.00 97.94 110 VAL A O 1
ATOM 894 N N . ILE A 1 111 ? -4.667 5.305 2.742 1.00 97.44 111 ILE A N 1
ATOM 895 C CA . ILE A 1 111 ? -5.447 6.520 2.996 1.00 97.44 111 ILE A CA 1
ATOM 896 C C . ILE A 1 111 ? -5.612 7.267 1.679 1.00 97.44 111 ILE A C 1
ATOM 898 O O . ILE A 1 111 ? -4.627 7.478 0.991 1.00 97.44 111 ILE A O 1
ATOM 902 N N . MET A 1 112 ? -6.832 7.635 1.293 1.00 96.06 112 MET A N 1
ATOM 903 C CA . MET A 1 112 ? -7.043 8.259 -0.017 1.00 96.06 112 MET A CA 1
ATOM 904 C C . MET A 1 112 ? -8.165 9.296 -0.028 1.00 96.06 112 MET A C 1
ATOM 906 O O . MET A 1 112 ? -9.230 9.103 0.563 1.00 96.06 112 MET A O 1
ATOM 910 N N . ASN A 1 113 ? -7.941 10.372 -0.775 1.00 94.62 113 ASN A N 1
ATOM 911 C CA . ASN A 1 113 ? -8.967 11.330 -1.177 1.00 94.62 113 ASN A CA 1
ATOM 912 C C . ASN A 1 113 ? -8.995 11.410 -2.715 1.00 94.62 113 ASN A C 1
ATOM 914 O O . ASN A 1 113 ? -8.456 12.359 -3.288 1.00 94.62 113 ASN A O 1
ATOM 918 N N . PRO A 1 114 ? -9.518 10.372 -3.393 1.00 94.38 114 PRO A N 1
ATOM 919 C CA . PRO A 1 114 ? -9.495 10.297 -4.846 1.00 94.38 114 PRO A CA 1
ATOM 920 C C . PRO A 1 114 ? -10.408 11.357 -5.482 1.00 94.38 114 PRO A C 1
ATOM 922 O O . PRO A 1 114 ? -11.344 11.843 -4.837 1.00 94.38 114 PRO A O 1
ATOM 925 N N . PRO A 1 115 ? -10.215 11.675 -6.775 1.00 91.75 115 PRO A N 1
ATOM 926 C CA . PRO A 1 115 ? -11.165 12.489 -7.526 1.00 91.75 115 PRO A CA 1
ATOM 927 C C . PRO A 1 115 ? -12.589 11.926 -7.407 1.00 91.75 115 PRO A C 1
ATOM 929 O O . PRO A 1 115 ? -12.815 10.737 -7.636 1.00 91.75 115 PRO A O 1
ATOM 932 N N . PHE A 1 116 ? -13.575 12.770 -7.082 1.00 90.12 116 PHE A N 1
ATOM 933 C CA . PHE A 1 116 ? -14.938 12.294 -6.799 1.00 90.12 116 PHE A CA 1
ATOM 934 C C . PHE A 1 116 ? -15.593 11.524 -7.952 1.00 90.12 116 PHE A C 1
ATOM 936 O O . PHE A 1 116 ? -16.411 10.643 -7.688 1.00 90.12 116 PHE A O 1
ATOM 943 N N . ALA A 1 117 ? -15.226 11.817 -9.203 1.00 90.44 117 ALA A N 1
ATOM 944 C CA . ALA A 1 117 ? -15.743 11.118 -10.379 1.00 90.44 117 ALA A CA 1
ATOM 945 C C . ALA A 1 117 ? -15.372 9.623 -10.399 1.00 90.44 117 ALA A C 1
ATOM 947 O O . ALA A 1 117 ? -16.193 8.795 -10.795 1.00 90.44 117 ALA A O 1
ATOM 948 N N . ASP A 1 118 ? -14.178 9.273 -9.913 1.00 92.88 118 ASP A N 1
ATOM 949 C CA . ASP A 1 118 ? -13.631 7.912 -9.953 1.00 92.88 118 ASP A CA 1
ATOM 950 C C . ASP A 1 118 ? -13.411 7.312 -8.555 1.00 92.88 118 ASP A C 1
ATOM 952 O O . ASP A 1 118 ? -12.845 6.227 -8.419 1.00 92.88 118 ASP A O 1
ATOM 956 N N . GLY A 1 119 ? -13.921 7.963 -7.503 1.00 95.19 119 GLY A N 1
ATOM 957 C CA . GLY A 1 119 ? -13.683 7.552 -6.119 1.00 95.19 119 GLY A CA 1
ATOM 958 C C . GLY A 1 119 ? -14.086 6.105 -5.826 1.00 95.19 119 GLY A C 1
ATOM 959 O O . GLY A 1 119 ? -13.344 5.386 -5.166 1.00 95.19 119 GLY A O 1
ATOM 960 N N . VAL A 1 120 ? -15.207 5.628 -6.380 1.00 97.56 120 VAL A N 1
ATOM 961 C CA . VAL A 1 120 ? -15.632 4.221 -6.230 1.00 97.56 120 VAL A CA 1
ATOM 962 C C . VAL A 1 120 ? -14.623 3.265 -6.866 1.00 97.56 120 VAL A C 1
ATOM 964 O O . VAL A 1 120 ? -14.257 2.269 -6.244 1.00 97.56 120 VAL A O 1
ATOM 967 N N . LYS A 1 121 ? -14.144 3.575 -8.077 1.00 97.31 121 LYS A N 1
ATOM 968 C CA . LYS A 1 121 ? -13.166 2.738 -8.784 1.00 97.31 121 LYS A CA 1
ATOM 969 C C . LYS A 1 121 ? -11.855 2.668 -8.013 1.00 97.31 121 LYS A C 1
ATOM 971 O O . LYS A 1 121 ? -11.329 1.579 -7.845 1.00 97.31 121 LYS A O 1
ATOM 976 N N . HIS A 1 122 ? -11.373 3.794 -7.484 1.00 97.44 122 HIS A N 1
ATOM 977 C CA . HIS A 1 122 ? -10.154 3.830 -6.671 1.00 97.44 122 HIS A CA 1
ATOM 978 C C . HIS A 1 122 ? -10.287 2.965 -5.411 1.00 97.44 122 HIS A C 1
ATOM 980 O O . HIS A 1 122 ? -9.389 2.185 -5.103 1.00 97.44 122 HIS A O 1
ATOM 986 N N . VAL A 1 123 ? -11.414 3.046 -4.695 1.00 98.19 123 VAL A N 1
ATOM 987 C CA . VAL A 1 123 ? -11.623 2.235 -3.483 1.00 98.19 123 VAL A CA 1
ATOM 988 C C . VAL A 1 123 ? -11.657 0.742 -3.815 1.00 98.19 123 VAL A C 1
ATOM 990 O O . VAL A 1 123 ? -11.001 -0.047 -3.136 1.00 98.19 123 VAL A O 1
ATOM 993 N N . LEU A 1 124 ? -12.388 0.353 -4.866 1.00 98.00 124 LEU A N 1
ATOM 994 C CA . LEU A 1 124 ? -12.446 -1.040 -5.317 1.00 98.00 124 LEU A CA 1
ATOM 995 C C . LEU A 1 124 ? -11.084 -1.546 -5.796 1.00 98.00 124 LEU A C 1
ATOM 997 O O . LEU A 1 124 ? -10.690 -2.651 -5.442 1.00 98.00 124 LEU A O 1
ATOM 1001 N N . HIS A 1 125 ? -10.350 -0.725 -6.543 1.00 97.06 125 HIS A N 1
ATOM 1002 C CA . HIS A 1 125 ? -9.014 -1.061 -7.022 1.00 97.06 125 HIS A CA 1
ATOM 1003 C C . HIS A 1 125 ? -8.048 -1.267 -5.857 1.00 97.06 125 HIS A C 1
ATOM 1005 O O . HIS A 1 125 ? -7.407 -2.307 -5.761 1.00 97.06 125 HIS A O 1
ATOM 1011 N N . ALA A 1 126 ? -8.020 -0.347 -4.888 1.00 97.44 126 ALA A N 1
ATOM 1012 C CA . ALA A 1 126 ? -7.226 -0.521 -3.675 1.00 97.44 126 ALA A CA 1
ATOM 1013 C C . ALA A 1 126 ? -7.596 -1.808 -2.929 1.00 97.44 126 ALA A C 1
ATOM 1015 O O . ALA A 1 126 ? -6.705 -2.547 -2.515 1.00 97.44 126 ALA A O 1
ATOM 1016 N N . TRP A 1 127 ? -8.896 -2.095 -2.791 1.00 97.12 127 TRP A N 1
ATOM 1017 C CA . TRP A 1 127 ? -9.381 -3.331 -2.182 1.00 97.12 127 TRP A CA 1
ATOM 1018 C C . TRP A 1 127 ? -8.884 -4.575 -2.917 1.00 97.12 127 TRP A C 1
ATOM 1020 O O . TRP A 1 127 ? -8.513 -5.550 -2.266 1.00 97.12 127 TRP A O 1
ATOM 1030 N N . ASP A 1 128 ? -8.844 -4.551 -4.245 1.00 93.94 128 ASP A N 1
ATOM 1031 C CA . ASP A 1 128 ? -8.388 -5.674 -5.061 1.00 93.94 128 ASP A CA 1
ATOM 1032 C C . ASP A 1 128 ? -6.868 -5.880 -4.972 1.00 93.94 128 ASP A C 1
ATOM 1034 O O . ASP A 1 128 ? -6.413 -7.023 -4.917 1.00 93.94 128 ASP A O 1
ATOM 1038 N N . LEU A 1 129 ? -6.092 -4.798 -4.855 1.00 90.62 129 LEU A N 1
ATOM 1039 C CA . LEU A 1 129 ? -4.627 -4.838 -4.808 1.00 90.62 129 LEU A CA 1
ATOM 1040 C C . LEU A 1 129 ? -4.026 -5.172 -3.438 1.00 90.62 129 LEU A C 1
ATOM 1042 O O . LEU A 1 129 ? -2.933 -5.744 -3.367 1.00 90.62 129 LEU A O 1
ATOM 1046 N N . VAL A 1 130 ? -4.670 -4.762 -2.341 1.00 93.44 130 VAL A N 1
ATOM 1047 C CA . VAL A 1 130 ? -4.141 -5.034 -0.997 1.00 93.44 130 VAL A CA 1
ATOM 1048 C C . VAL A 1 130 ? -4.344 -6.497 -0.616 1.00 93.44 130 VAL A C 1
ATOM 1050 O O . VAL A 1 130 ? -5.377 -7.100 -0.906 1.00 93.44 130 VAL A O 1
ATOM 1053 N N . TYR A 1 131 ? -3.376 -7.073 0.093 1.00 88.81 131 TYR A N 1
ATOM 1054 C CA . TYR A 1 131 ? -3.520 -8.419 0.650 1.00 88.81 131 TYR A CA 1
ATOM 1055 C C . TYR A 1 131 ? -4.154 -8.381 2.044 1.00 88.81 131 TYR A C 1
ATOM 1057 O O . TYR A 1 131 ? -5.155 -9.044 2.305 1.00 88.81 131 TYR A O 1
ATOM 1065 N N . ASP A 1 132 ? -3.574 -7.562 2.922 1.00 90.00 132 ASP A N 1
ATOM 1066 C CA . ASP A 1 132 ? -3.895 -7.511 4.342 1.00 90.00 132 ASP A CA 1
ATOM 1067 C C . ASP A 1 132 ? -3.720 -6.077 4.868 1.00 90.00 132 ASP A C 1
ATOM 1069 O O . ASP A 1 132 ? -2.629 -5.686 5.290 1.00 90.00 132 ASP A O 1
ATOM 1073 N N . ALA A 1 133 ? -4.775 -5.261 4.773 1.00 95.50 133 ALA A N 1
ATOM 1074 C CA . ALA A 1 133 ? -4.680 -3.816 4.980 1.00 95.50 133 ALA A CA 1
ATOM 1075 C C . ALA A 1 133 ? -5.972 -3.184 5.511 1.00 95.50 133 ALA A C 1
ATOM 1077 O O . ALA A 1 133 ? -7.070 -3.707 5.323 1.00 95.50 133 ALA A O 1
ATOM 1078 N N . GLU A 1 134 ? -5.830 -2.021 6.145 1.00 97.44 134 GLU A N 1
ATOM 1079 C CA . GLU A 1 134 ? -6.943 -1.092 6.371 1.00 97.44 134 GLU A CA 1
ATOM 1080 C C . GLU A 1 134 ? -6.991 -0.052 5.250 1.00 97.44 134 GLU A C 1
ATOM 1082 O O . GLU A 1 134 ? -5.953 0.488 4.869 1.00 97.44 134 GLU A O 1
ATOM 1087 N N . ILE A 1 135 ? -8.185 0.263 4.751 1.00 98.50 135 ILE A N 1
ATOM 1088 C CA . ILE A 1 135 ? -8.413 1.294 3.734 1.00 98.50 135 ILE A CA 1
ATOM 1089 C C . ILE A 1 135 ? -9.320 2.368 4.323 1.00 98.50 135 ILE A C 1
ATOM 1091 O O . ILE A 1 135 ? -10.408 2.070 4.813 1.00 98.50 135 ILE A O 1
ATOM 1095 N N . VAL A 1 136 ? -8.887 3.623 4.247 1.00 98.25 136 VAL A N 1
ATOM 1096 C CA . VAL A 1 136 ? -9.671 4.794 4.640 1.00 98.25 136 VAL A CA 1
ATOM 1097 C C . VAL A 1 136 ? -9.804 5.717 3.440 1.00 98.25 136 VAL A C 1
ATOM 1099 O O . VAL A 1 136 ? -8.807 6.232 2.936 1.00 98.25 136 VAL A O 1
ATOM 1102 N N . ALA A 1 137 ? -11.033 5.956 2.996 1.00 97.75 137 ALA A N 1
ATOM 1103 C CA . ALA A 1 137 ? -11.306 6.752 1.806 1.00 97.75 137 ALA A CA 1
ATOM 1104 C C . ALA A 1 137 ? -12.390 7.799 2.059 1.00 97.75 137 ALA A C 1
ATOM 1106 O O . ALA A 1 137 ? -13.342 7.542 2.794 1.00 97.75 137 ALA A O 1
ATOM 1107 N N . ILE A 1 138 ? -12.262 8.963 1.423 1.00 95.56 138 ILE A N 1
ATOM 1108 C CA . ILE A 1 138 ? -13.353 9.936 1.305 1.00 95.56 138 ILE A CA 1
ATOM 1109 C C . ILE A 1 138 ? -13.821 9.957 -0.147 1.00 95.56 138 ILE A C 1
ATOM 1111 O O . ILE A 1 138 ? -13.025 10.194 -1.049 1.00 95.56 138 ILE A O 1
ATOM 1115 N N . ILE A 1 139 ? -15.113 9.717 -0.370 1.00 95.62 139 ILE A N 1
ATOM 1116 C CA . ILE A 1 139 ? -15.747 9.808 -1.693 1.00 95.62 139 ILE A CA 1
ATOM 1117 C C . ILE A 1 139 ? -17.063 10.590 -1.605 1.00 95.62 139 ILE A C 1
ATOM 1119 O O . ILE A 1 139 ? -17.556 10.873 -0.516 1.00 95.62 139 ILE A O 1
ATOM 1123 N N . ASN A 1 140 ? -17.671 10.912 -2.747 1.00 94.38 140 ASN A N 1
ATOM 1124 C CA . ASN A 1 140 ? -19.005 11.516 -2.785 1.00 94.38 140 ASN A CA 1
ATOM 1125 C C . ASN A 1 140 ? -20.054 10.567 -2.158 1.00 94.38 140 ASN A C 1
ATOM 1127 O O . ASN A 1 140 ? -20.163 9.409 -2.580 1.00 94.38 140 ASN A O 1
ATOM 1131 N N . ALA A 1 141 ? -20.841 11.062 -1.192 1.00 94.81 141 ALA A N 1
ATOM 1132 C CA . ALA A 1 141 ? -21.855 10.287 -0.469 1.00 94.81 141 ALA A CA 1
ATOM 1133 C C . ALA A 1 141 ? -22.941 9.687 -1.374 1.00 94.81 141 ALA A C 1
ATOM 1135 O O . ALA A 1 141 ? -23.450 8.600 -1.087 1.00 94.81 141 ALA A O 1
ATOM 1136 N N . GLU A 1 142 ? -23.265 10.344 -2.491 1.00 93.94 142 GLU A N 1
ATOM 1137 C CA . GLU A 1 142 ? -24.230 9.849 -3.477 1.00 93.94 142 GLU A CA 1
ATOM 1138 C C . GLU A 1 142 ? -23.819 8.479 -4.039 1.00 93.94 142 GLU A C 1
ATOM 1140 O O . GLU A 1 142 ? -24.670 7.654 -4.372 1.00 93.94 142 GLU A O 1
ATOM 1145 N N . SER A 1 143 ? -22.514 8.189 -4.082 1.00 94.31 143 SER A N 1
ATOM 1146 C CA . SER A 1 143 ? -21.995 6.890 -4.525 1.00 94.31 143 SER A CA 1
ATOM 1147 C C . SER A 1 143 ? -22.463 5.725 -3.656 1.00 94.31 143 SER A C 1
ATOM 1149 O O . SER A 1 143 ? -22.587 4.612 -4.161 1.00 94.31 143 SER A O 1
ATOM 1151 N N . ILE A 1 144 ? -22.737 5.988 -2.376 1.00 96.50 144 ILE A N 1
ATOM 1152 C CA . ILE A 1 144 ? -23.207 4.998 -1.403 1.00 96.50 144 ILE A CA 1
ATOM 1153 C C . ILE A 1 144 ? -24.729 5.058 -1.257 1.00 96.50 144 ILE A C 1
ATOM 1155 O O . ILE A 1 144 ? -25.382 4.021 -1.233 1.00 96.50 144 ILE A O 1
ATOM 1159 N N . LYS A 1 145 ? -25.311 6.264 -1.210 1.00 95.50 145 LYS A N 1
ATOM 1160 C CA . LYS A 1 145 ? -26.765 6.458 -1.059 1.00 95.50 145 LYS A CA 1
ATOM 1161 C C . LYS A 1 145 ? -27.564 6.025 -2.290 1.00 95.50 145 LYS A C 1
ATOM 1163 O O . LYS A 1 145 ? -28.722 5.642 -2.158 1.00 95.50 145 LYS A O 1
ATOM 1168 N N . ASN A 1 146 ? -26.953 6.078 -3.474 1.00 94.50 146 ASN A N 1
ATOM 1169 C CA . ASN A 1 146 ? -27.563 5.673 -4.736 1.00 94.50 146 ASN A CA 1
ATOM 1170 C C . ASN A 1 146 ? -26.665 4.667 -5.491 1.00 94.50 146 ASN A C 1
ATOM 1172 O O . ASN A 1 146 ? -25.950 5.044 -6.436 1.00 94.50 146 ASN A O 1
ATOM 1176 N N . PRO A 1 147 ? -26.673 3.377 -5.095 1.00 93.69 147 PRO A N 1
ATOM 1177 C CA . PRO A 1 147 ? -25.838 2.344 -5.697 1.00 93.69 147 PRO A CA 1
ATOM 1178 C C . PRO A 1 147 ? -26.471 1.755 -6.971 1.00 93.69 147 PRO A C 1
ATOM 1180 O O . PRO A 1 147 ? -26.816 0.577 -7.044 1.00 93.69 147 PRO A O 1
ATOM 1183 N N . TYR A 1 148 ? -26.638 2.579 -8.007 1.00 92.75 148 TYR A N 1
ATOM 1184 C CA . TYR A 1 148 ? -27.268 2.150 -9.264 1.00 92.75 148 TYR A CA 1
ATOM 1185 C C . TYR A 1 148 ? -26.346 1.301 -10.161 1.00 92.75 148 TYR A C 1
ATOM 1187 O O . TYR A 1 148 ? -26.829 0.451 -10.917 1.00 92.75 148 TYR A O 1
ATOM 1195 N N . SER A 1 149 ? -25.026 1.513 -10.089 1.00 96.00 149 SER A N 1
ATOM 1196 C CA . SER A 1 149 ? -24.030 0.789 -10.888 1.00 96.00 149 SER A CA 1
ATOM 1197 C C . SER A 1 149 ? -23.524 -0.469 -10.179 1.00 96.00 149 SER A C 1
ATOM 1199 O O . SER A 1 149 ? -23.610 -0.589 -8.956 1.00 96.00 149 SER A O 1
ATOM 1201 N N . GLN A 1 150 ? -22.970 -1.413 -10.947 1.00 96.56 150 GLN A N 1
ATOM 1202 C CA . GLN A 1 150 ? -22.377 -2.637 -10.400 1.00 96.56 150 GLN A CA 1
ATOM 1203 C C . GLN A 1 150 ? -21.259 -2.332 -9.395 1.00 96.56 150 GLN A C 1
ATOM 1205 O O . GLN A 1 150 ? -21.263 -2.898 -8.307 1.00 96.56 150 GLN A O 1
ATOM 1210 N N . ASP A 1 151 ? -20.369 -1.394 -9.718 1.00 96.94 151 ASP A N 1
ATOM 1211 C CA . ASP A 1 151 ? -19.260 -1.002 -8.844 1.00 96.94 151 ASP A CA 1
ATOM 1212 C C . ASP A 1 151 ? -19.744 -0.380 -7.531 1.00 96.94 151 ASP A C 1
ATOM 1214 O O . ASP A 1 151 ? -19.238 -0.709 -6.461 1.00 96.94 151 ASP A O 1
ATOM 1218 N N . ARG A 1 152 ? -20.771 0.478 -7.577 1.00 97.56 152 ARG A N 1
ATOM 1219 C CA . ARG A 1 152 ? -21.340 1.061 -6.354 1.00 97.56 152 ARG A CA 1
ATOM 1220 C C . ARG A 1 152 ? -21.989 -0.006 -5.477 1.00 97.56 152 ARG A C 1
ATOM 1222 O O . ARG A 1 152 ? -21.750 -0.011 -4.275 1.00 97.56 152 ARG A O 1
ATOM 1229 N N . ARG A 1 153 ? -22.754 -0.935 -6.069 1.00 98.06 153 ARG A N 1
ATOM 1230 C CA . ARG A 1 153 ? -23.326 -2.080 -5.336 1.00 98.06 153 ARG A CA 1
ATOM 1231 C C . ARG A 1 153 ? -22.234 -2.933 -4.697 1.00 98.06 153 ARG A C 1
ATOM 1233 O O . ARG A 1 153 ? -22.305 -3.208 -3.506 1.00 98.06 153 ARG A O 1
ATOM 1240 N N . ARG A 1 154 ? -21.183 -3.257 -5.458 1.00 97.88 154 ARG A N 1
ATOM 1241 C CA . ARG A 1 154 ? -20.011 -3.990 -4.963 1.00 97.88 154 ARG A CA 1
ATOM 1242 C C . ARG A 1 154 ? -19.364 -3.275 -3.778 1.00 97.88 154 ARG A C 1
ATOM 1244 O O . ARG A 1 154 ? -19.041 -3.920 -2.788 1.00 97.88 154 ARG A O 1
ATOM 1251 N N . LEU A 1 155 ? -19.184 -1.956 -3.858 1.00 98.25 155 LEU A N 1
ATOM 1252 C CA . LEU A 1 155 ? -18.606 -1.177 -2.765 1.00 98.25 155 LEU A CA 1
ATOM 1253 C C . LEU A 1 155 ? -19.494 -1.195 -1.513 1.00 98.25 155 LEU A C 1
ATOM 1255 O O . LEU A 1 155 ? -18.972 -1.384 -0.419 1.00 98.25 155 LEU A O 1
ATOM 1259 N N . VAL A 1 156 ? -20.813 -1.044 -1.657 1.00 98.12 156 VAL A N 1
ATOM 1260 C CA . VAL A 1 156 ? -21.755 -1.143 -0.527 1.00 98.12 156 VAL A CA 1
ATOM 1261 C C . VAL A 1 156 ? -21.658 -2.515 0.142 1.00 98.12 156 VAL A C 1
ATOM 1263 O O . VAL A 1 156 ? -21.470 -2.582 1.353 1.00 98.12 156 VAL A O 1
ATOM 1266 N N . GLU A 1 157 ? -21.670 -3.600 -0.636 1.00 97.56 157 GLU A N 1
ATOM 1267 C CA . GLU A 1 157 ? -21.507 -4.958 -0.103 1.00 97.56 157 GLU A CA 1
ATOM 1268 C C . GLU A 1 157 ? -20.168 -5.152 0.626 1.00 97.56 157 GLU A C 1
ATOM 1270 O O . GLU A 1 157 ? -20.103 -5.846 1.643 1.00 97.56 157 GLU A O 1
ATOM 1275 N N . LEU A 1 158 ? -19.080 -4.564 0.114 1.00 97.31 158 LEU A N 1
ATOM 1276 C CA . LEU A 1 158 ? -17.776 -4.611 0.776 1.00 97.31 158 LEU A CA 1
ATOM 1277 C C . LEU A 1 158 ? -17.792 -3.858 2.105 1.00 97.31 158 LEU A C 1
ATOM 1279 O O . LEU A 1 158 ? -17.260 -4.368 3.089 1.00 97.31 158 LEU A O 1
ATOM 1283 N N . ILE A 1 159 ? -18.415 -2.679 2.149 1.00 98.06 159 ILE A N 1
ATOM 1284 C CA . ILE A 1 159 ? -18.565 -1.899 3.382 1.00 98.06 159 ILE A CA 1
ATOM 1285 C C . ILE A 1 159 ? -19.351 -2.704 4.417 1.00 98.06 159 ILE A C 1
ATOM 1287 O O . ILE A 1 159 ? -18.898 -2.816 5.550 1.00 98.06 159 ILE A O 1
ATOM 1291 N N . GLU A 1 160 ? -20.473 -3.315 4.033 1.00 97.19 160 GLU A N 1
ATOM 1292 C CA . GLU A 1 160 ? -21.295 -4.132 4.936 1.00 97.19 160 GLU A CA 1
ATOM 1293 C C . GLU A 1 160 ? -20.525 -5.320 5.530 1.00 97.19 160 GLU A C 1
ATOM 1295 O O . GLU A 1 160 ? -20.691 -5.645 6.705 1.00 97.19 160 GLU A O 1
ATOM 1300 N N . LYS A 1 161 ? -19.676 -5.973 4.729 1.00 96.00 161 LYS A N 1
ATOM 1301 C CA . LYS A 1 161 ? -18.944 -7.181 5.143 1.00 96.00 161 LYS A CA 1
ATOM 1302 C C . LYS A 1 161 ? -17.655 -6.889 5.902 1.00 96.00 161 LYS A C 1
ATOM 1304 O O . LYS A 1 161 ? -17.250 -7.691 6.741 1.00 96.00 161 LYS A O 1
ATOM 1309 N N . HIS A 1 162 ? -16.982 -5.793 5.573 1.00 96.44 162 HIS A N 1
ATOM 1310 C CA . HIS A 1 162 ? -15.589 -5.576 5.961 1.00 96.44 162 HIS A CA 1
ATOM 1311 C C . HIS A 1 162 ? -15.337 -4.227 6.628 1.00 96.44 162 HIS A C 1
ATOM 1313 O O . HIS A 1 162 ? -14.193 -3.923 6.955 1.00 96.44 162 HIS A O 1
ATOM 1319 N N . GLY A 1 163 ? -16.350 -3.387 6.827 1.00 96.69 163 GLY A N 1
ATOM 1320 C CA . GLY A 1 163 ? -16.090 -1.997 7.152 1.00 96.69 163 GLY A CA 1
ATOM 1321 C C . GLY A 1 163 ? -17.251 -1.217 7.733 1.00 96.69 163 GLY A C 1
ATOM 1322 O O . GLY A 1 163 ? -18.199 -1.756 8.296 1.00 96.69 163 GLY A O 1
ATOM 1323 N N . THR A 1 164 ? -17.116 0.101 7.646 1.00 97.88 164 THR A N 1
ATOM 1324 C CA . THR A 1 164 ? -18.131 1.072 8.047 1.00 97.88 164 THR A CA 1
ATOM 1325 C C . THR A 1 164 ? -18.093 2.285 7.124 1.00 97.88 164 THR A C 1
ATOM 1327 O O . THR A 1 164 ? -17.092 2.563 6.459 1.00 97.88 164 THR A O 1
ATOM 1330 N N . VAL A 1 165 ? -19.195 3.029 7.095 1.00 97.62 165 VAL A N 1
ATOM 1331 C CA . VAL A 1 165 ? -19.300 4.308 6.396 1.00 97.62 165 VAL A CA 1
ATOM 1332 C C . VAL A 1 165 ? -19.907 5.349 7.327 1.00 97.62 165 VAL A C 1
ATOM 1334 O O . VAL A 1 165 ? -20.833 5.056 8.080 1.00 97.62 165 VAL A O 1
ATOM 1337 N N . GLU A 1 166 ? -19.366 6.559 7.287 1.00 95.94 166 GLU A N 1
ATOM 1338 C CA . GLU A 1 166 ? -19.879 7.728 7.995 1.00 95.94 166 GLU A CA 1
ATOM 1339 C C . GLU A 1 166 ? -20.159 8.838 6.982 1.00 95.94 166 GLU A C 1
ATOM 1341 O O . GLU A 1 166 ? -19.318 9.131 6.133 1.00 95.94 166 GLU A O 1
ATOM 1346 N N . PHE A 1 167 ? -21.341 9.446 7.056 1.00 94.25 167 PHE A N 1
ATOM 1347 C CA . PHE A 1 167 ? -21.714 10.556 6.185 1.00 94.25 167 PHE A CA 1
ATOM 1348 C C . PHE A 1 167 ? -21.392 11.876 6.873 1.00 94.25 167 PHE A C 1
ATOM 1350 O O . PHE A 1 167 ? -21.841 12.123 7.990 1.00 94.25 167 PHE A O 1
ATOM 1357 N N . LEU A 1 168 ? -20.610 12.711 6.196 1.00 88.50 168 LEU A N 1
ATOM 1358 C CA . LEU A 1 168 ? -20.197 14.018 6.683 1.00 88.50 168 LEU A CA 1
ATOM 1359 C C . LEU A 1 168 ? -20.721 15.079 5.715 1.00 88.50 168 LEU A C 1
ATOM 1361 O O . LEU A 1 168 ? -20.490 15.002 4.506 1.00 88.50 168 LEU A O 1
ATOM 1365 N N . GLN A 1 169 ? -21.410 16.088 6.242 1.00 80.12 169 GLN A N 1
ATOM 1366 C CA . GLN A 1 169 ? -21.715 17.285 5.464 1.00 80.12 169 GLN A CA 1
ATOM 1367 C C . GLN A 1 169 ? -20.432 18.099 5.323 1.00 80.12 169 GLN A C 1
ATOM 1369 O O . GLN A 1 169 ? -19.866 18.541 6.323 1.00 80.12 169 GLN A O 1
ATOM 1374 N N . SER A 1 170 ? -19.946 18.259 4.092 1.00 59.25 170 SER A N 1
ATOM 1375 C CA . SER A 1 170 ? -18.734 19.035 3.854 1.00 59.25 170 SER A CA 1
ATOM 1376 C C . SER A 1 170 ? -19.063 20.496 3.578 1.00 59.25 170 SER A C 1
ATOM 1378 O O . SER A 1 170 ? -19.817 20.813 2.660 1.00 59.25 170 SER A O 1
ATOM 1380 N N . GLN A 1 171 ? -18.415 21.388 4.324 1.00 49.44 171 GLN A N 1
ATOM 1381 C CA . GLN A 1 171 ? -18.223 22.779 3.930 1.00 49.44 171 GLN A CA 1
ATOM 1382 C C . GLN A 1 171 ? -16.890 22.863 3.171 1.00 49.44 171 GLN A C 1
ATOM 1384 O O . GLN A 1 171 ? -15.889 23.327 3.714 1.00 49.44 171 GLN A O 1
ATOM 1389 N N . PHE A 1 172 ? -16.827 22.379 1.925 1.00 53.59 172 PHE A N 1
ATOM 1390 C CA . PHE A 1 172 ? -15.699 22.721 1.050 1.00 53.59 172 PHE A CA 1
ATOM 1391 C C . PHE A 1 172 ? -15.849 24.194 0.645 1.00 53.59 172 PHE A C 1
ATOM 1393 O O . PHE A 1 172 ? -16.367 24.511 -0.421 1.00 53.59 172 PHE A O 1
ATOM 1400 N N . ALA A 1 173 ? -15.480 25.103 1.544 1.00 43.91 173 ALA A N 1
ATOM 1401 C CA . ALA A 1 173 ? -15.495 26.531 1.289 1.00 43.91 173 ALA A CA 1
ATOM 1402 C C . ALA A 1 173 ? -14.161 26.946 0.658 1.00 43.91 173 ALA A C 1
ATOM 1404 O O . ALA A 1 173 ? -13.137 27.006 1.337 1.00 43.91 173 ALA A O 1
ATOM 1405 N N . SER A 1 174 ? -14.178 27.254 -0.638 1.00 40.56 174 SER A N 1
ATOM 1406 C CA . SER A 1 174 ? -13.211 28.175 -1.238 1.00 40.56 174 SER A CA 1
ATOM 1407 C C . SER A 1 174 ? -13.781 28.841 -2.498 1.00 40.56 174 SER A C 1
ATOM 1409 O O . SER A 1 174 ? -14.046 28.185 -3.500 1.00 40.56 174 SER A O 1
ATOM 1411 N N . ASP A 1 175 ? -14.005 30.154 -2.384 1.00 44.03 175 ASP A N 1
ATOM 1412 C CA . ASP A 1 175 ? -13.994 31.235 -3.392 1.00 44.03 175 ASP A CA 1
ATOM 1413 C C . ASP A 1 175 ? -14.163 30.906 -4.891 1.00 44.03 175 ASP A C 1
ATOM 1415 O O . ASP A 1 175 ? -13.438 31.432 -5.736 1.00 44.03 175 ASP A O 1
ATOM 1419 N N . VAL A 1 176 ? -15.158 30.103 -5.274 1.00 40.44 176 VAL A N 1
ATOM 1420 C CA . VAL A 1 176 ? -15.612 30.001 -6.670 1.00 40.44 176 VAL A CA 1
ATOM 1421 C C . VAL A 1 176 ? -17.138 29.877 -6.694 1.00 40.44 176 VAL A C 1
ATOM 1423 O O . VAL A 1 176 ? -17.713 29.112 -5.927 1.00 40.44 176 VAL A O 1
ATOM 1426 N N . GLU A 1 177 ? -17.783 30.636 -7.586 1.00 36.59 177 GLU A N 1
ATOM 1427 C CA . GLU A 1 177 ? -19.229 30.917 -7.747 1.00 36.59 177 GLU A CA 1
ATOM 1428 C C . GLU A 1 177 ? -20.194 29.715 -7.926 1.00 36.59 177 GLU A C 1
ATOM 1430 O O . GLU A 1 177 ? -21.307 29.875 -8.430 1.00 36.59 177 GLU A O 1
ATOM 1435 N N . ARG A 1 178 ? -19.837 28.497 -7.506 1.00 39.75 178 ARG A N 1
ATOM 1436 C CA . ARG A 1 178 ? -20.753 27.347 -7.431 1.00 39.75 178 ARG A CA 1
ATOM 1437 C C . ARG A 1 178 ? -20.482 26.499 -6.187 1.00 39.75 178 ARG A C 1
ATOM 1439 O O . ARG A 1 178 ? -19.911 25.417 -6.269 1.00 39.75 178 ARG A O 1
ATOM 1446 N N . THR A 1 179 ? -20.939 26.975 -5.035 1.00 42.38 179 THR A N 1
ATOM 1447 C CA . THR A 1 179 ? -21.036 26.203 -3.790 1.00 42.38 179 THR A CA 1
ATOM 1448 C C . THR A 1 179 ? -22.189 25.203 -3.885 1.00 42.38 179 THR A C 1
ATOM 1450 O O . THR A 1 179 ? -23.310 25.471 -3.463 1.00 42.38 179 THR A O 1
ATOM 1453 N N . THR A 1 180 ? -21.945 24.027 -4.461 1.00 48.75 180 THR A N 1
ATOM 1454 C CA . THR A 1 180 ? -22.784 22.862 -4.150 1.00 48.75 180 THR A CA 1
ATOM 1455 C C . THR A 1 180 ? -22.281 22.267 -2.843 1.00 48.75 180 THR A C 1
ATOM 1457 O O . THR A 1 180 ? -21.113 21.889 -2.766 1.00 48.75 180 THR A O 1
ATOM 1460 N N . GLU A 1 181 ? -23.136 22.190 -1.825 1.00 61.31 181 GLU A N 1
ATOM 1461 C CA . GLU A 1 181 ? -22.864 21.435 -0.598 1.00 61.31 181 GLU A CA 1
ATOM 1462 C C . GLU A 1 181 ? -22.632 19.963 -0.972 1.00 61.31 181 GLU A C 1
ATOM 1464 O O . GLU A 1 181 ? -23.569 19.219 -1.261 1.00 61.31 181 GLU A O 1
ATOM 1469 N N . VAL A 1 182 ? -21.365 19.548 -1.056 1.00 72.62 182 VAL A N 1
ATOM 1470 C CA . VAL A 1 182 ? -21.019 18.160 -1.370 1.00 72.62 182 VAL A CA 1
ATOM 1471 C C . VAL A 1 182 ? -20.998 17.379 -0.067 1.00 72.62 182 VAL A C 1
ATOM 1473 O O . VAL A 1 182 ? -20.081 17.502 0.742 1.00 72.62 182 VAL A O 1
ATOM 1476 N N . GLU A 1 183 ? -22.013 16.550 0.138 1.00 89.81 183 GLU A N 1
ATOM 1477 C CA . GLU A 1 183 ? -21.988 15.547 1.194 1.00 89.81 183 GLU A CA 1
ATOM 1478 C C . GLU A 1 183 ? -20.992 14.434 0.833 1.00 89.81 183 GLU A C 1
ATOM 1480 O O . GLU A 1 183 ? -20.975 13.922 -0.293 1.00 89.81 183 GLU A O 1
ATOM 1485 N N . VAL A 1 184 ? -20.154 14.037 1.789 1.00 93.62 184 VAL A N 1
ATOM 1486 C CA . VAL A 1 184 ? -19.114 13.024 1.584 1.00 93.62 184 VAL A CA 1
ATOM 1487 C C . VAL A 1 184 ? -19.353 11.788 2.443 1.00 93.62 184 VAL A C 1
ATOM 1489 O O . VAL A 1 184 ? -19.938 11.854 3.522 1.00 93.62 184 VAL A O 1
ATOM 1492 N N . ALA A 1 185 ? -18.886 10.643 1.957 1.00 95.62 185 ALA A N 1
ATOM 1493 C CA . ALA A 1 185 ? -18.838 9.387 2.687 1.00 95.62 185 ALA A CA 1
ATOM 1494 C C . ALA A 1 185 ? -17.389 9.093 3.095 1.00 95.62 185 ALA A C 1
ATOM 1496 O O . ALA A 1 185 ? -16.523 8.905 2.237 1.00 95.62 185 ALA A O 1
ATOM 1497 N N . LEU A 1 186 ? -17.140 9.033 4.403 1.00 97.06 186 LEU A N 1
ATOM 1498 C CA . LEU A 1 186 ? -15.904 8.537 4.994 1.00 97.06 186 LEU A CA 1
ATOM 1499 C C . LEU A 1 186 ? -16.022 7.025 5.185 1.00 97.06 186 LEU A C 1
ATOM 1501 O O . LEU A 1 186 ? -16.709 6.544 6.086 1.00 97.06 186 LEU A O 1
ATOM 1505 N N . ILE A 1 187 ? -15.339 6.285 4.323 1.00 98.06 187 ILE A N 1
ATOM 1506 C CA . ILE A 1 187 ? -15.335 4.827 4.290 1.00 98.06 187 ILE A CA 1
ATOM 1507 C C . ILE A 1 187 ? -14.127 4.309 5.066 1.00 98.06 187 ILE A C 1
ATOM 1509 O O . ILE A 1 187 ? -13.010 4.803 4.905 1.00 98.06 187 ILE A O 1
ATOM 1513 N N . TYR A 1 188 ? -14.355 3.282 5.877 1.00 98.50 188 TYR A N 1
ATOM 1514 C CA . TYR A 1 188 ? -13.329 2.445 6.481 1.00 98.50 188 TYR A CA 1
ATOM 1515 C C . TYR A 1 188 ? -13.565 1.001 6.045 1.00 98.50 188 TYR A C 1
ATOM 1517 O O . TYR A 1 188 ? -14.671 0.498 6.211 1.00 98.50 188 TYR A O 1
ATOM 1525 N N . LEU A 1 189 ? -12.541 0.333 5.522 1.00 98.38 189 LEU A N 1
ATOM 1526 C CA . LEU A 1 189 ? -12.559 -1.093 5.206 1.00 98.38 189 LEU A CA 1
ATOM 1527 C C . LEU A 1 189 ? -11.385 -1.784 5.889 1.00 98.38 189 LEU A C 1
ATOM 1529 O O . LEU A 1 189 ? -10.264 -1.275 5.891 1.00 98.38 189 LEU A O 1
ATOM 1533 N N . ASP A 1 190 ? -11.638 -2.973 6.412 1.00 96.81 190 ASP A N 1
ATOM 1534 C CA . ASP A 1 190 ? -10.638 -3.864 6.962 1.00 96.81 190 ASP A CA 1
ATOM 1535 C C . ASP A 1 190 ? -10.570 -5.160 6.136 1.00 96.81 190 ASP A C 1
ATOM 1537 O O . ASP A 1 190 ? -11.427 -6.042 6.248 1.00 96.81 190 ASP A O 1
ATOM 1541 N N . LYS A 1 191 ? -9.516 -5.290 5.321 1.00 94.50 191 LYS A N 1
ATOM 1542 C CA . LYS A 1 191 ? -9.217 -6.535 4.617 1.00 94.50 191 LYS A CA 1
ATOM 1543 C C . LYS A 1 191 ? -8.348 -7.424 5.496 1.00 94.50 191 LYS A C 1
ATOM 1545 O O . LYS A 1 191 ? -7.228 -7.058 5.858 1.00 94.50 191 LYS A O 1
ATOM 1550 N N . VAL A 1 192 ? -8.870 -8.612 5.789 1.00 87.56 192 VAL A N 1
ATOM 1551 C CA . VAL A 1 192 ? -8.142 -9.723 6.407 1.00 87.56 192 VAL A CA 1
ATOM 1552 C C . VAL A 1 192 ? -8.226 -10.914 5.451 1.00 87.56 192 VAL A C 1
ATOM 1554 O O . VAL A 1 192 ? -9.335 -11.247 5.023 1.00 87.56 192 VAL A O 1
ATOM 1557 N N . PRO A 1 193 ? -7.103 -11.555 5.085 1.00 80.62 193 PRO A N 1
ATOM 1558 C CA . PRO A 1 193 ? -7.121 -12.701 4.184 1.00 80.62 193 PRO A CA 1
ATOM 1559 C C . PRO A 1 193 ? -7.934 -13.857 4.789 1.00 80.62 193 PRO A C 1
ATOM 1561 O O . PRO A 1 193 ? -7.788 -14.205 5.960 1.00 80.62 193 PRO A O 1
ATOM 1564 N N . GLY A 1 194 ? -8.826 -14.432 3.977 1.00 59.62 194 GLY A N 1
ATOM 1565 C CA . GLY A 1 194 ? -9.892 -15.338 4.421 1.00 59.62 194 GLY A CA 1
ATOM 1566 C C . GLY A 1 194 ? -9.455 -16.733 4.879 1.00 59.62 194 GLY A C 1
ATOM 1567 O O . GLY A 1 194 ? -10.297 -17.454 5.402 1.00 59.62 194 GLY A O 1
ATOM 1568 N N . LYS A 1 195 ? -8.185 -17.118 4.697 1.00 51.97 195 LYS A N 1
ATOM 1569 C CA . LYS A 1 195 ? -7.519 -18.311 5.255 1.00 51.97 195 LYS A CA 1
ATOM 1570 C C . LYS A 1 195 ? -6.028 -18.238 4.912 1.00 51.97 195 LYS A C 1
ATOM 1572 O O . LYS A 1 195 ? -5.682 -18.018 3.757 1.00 51.97 195 LYS A O 1
ATOM 1577 N N . TYR A 1 196 ? -5.168 -18.443 5.906 1.00 48.38 196 TYR A N 1
ATOM 1578 C CA . TYR A 1 196 ? -3.756 -18.757 5.685 1.00 48.38 196 TYR A CA 1
ATOM 1579 C C . TYR A 1 196 ? -3.686 -20.192 5.127 1.00 48.38 196 TYR A C 1
ATOM 1581 O O . TYR A 1 196 ? -4.167 -21.116 5.781 1.00 48.38 196 TYR A O 1
ATOM 1589 N N . LEU A 1 197 ? -3.150 -20.338 3.910 1.00 42.69 197 LEU A N 1
ATOM 1590 C CA . LEU A 1 197 ? -3.089 -21.541 3.057 1.00 42.69 197 LEU A CA 1
ATOM 1591 C C . LEU A 1 197 ? -4.426 -22.223 2.679 1.00 42.69 197 LEU A C 1
ATOM 1593 O O . LEU A 1 197 ? -4.975 -23.037 3.420 1.00 42.69 197 LEU A O 1
ATOM 1597 N N . ASP A 1 198 ? -4.844 -22.020 1.426 1.00 40.38 198 ASP A N 1
ATOM 1598 C CA . ASP A 1 198 ? -5.520 -23.052 0.631 1.00 40.38 198 ASP A CA 1
ATOM 1599 C C . ASP A 1 198 ? -4.562 -23.511 -0.486 1.00 40.38 198 ASP A C 1
ATOM 1601 O O . ASP A 1 198 ? -4.300 -22.782 -1.447 1.00 40.38 198 ASP A O 1
ATOM 1605 N N . MET A 1 199 ? -3.985 -24.705 -0.319 1.00 35.28 199 MET A N 1
ATOM 1606 C CA . MET A 1 199 ? -2.984 -25.280 -1.231 1.00 35.28 199 MET A CA 1
ATOM 1607 C C . MET A 1 199 ? -3.553 -25.595 -2.623 1.00 35.28 199 MET A C 1
ATOM 1609 O O . MET A 1 199 ? -2.798 -25.597 -3.598 1.00 35.28 199 MET A O 1
ATOM 1613 N N . ASP A 1 200 ? -4.868 -25.802 -2.740 1.00 39.09 200 ASP A N 1
ATOM 1614 C CA . ASP A 1 200 ? -5.513 -26.128 -4.016 1.00 39.09 200 ASP A CA 1
ATOM 1615 C C . ASP A 1 200 ? -5.671 -24.882 -4.905 1.00 39.09 200 ASP A C 1
ATOM 1617 O O . ASP A 1 200 ? -5.546 -24.959 -6.131 1.00 39.09 200 ASP A O 1
ATOM 1621 N N . THR A 1 201 ? -5.841 -23.702 -4.295 1.00 45.97 201 THR A N 1
ATOM 1622 C CA . THR A 1 201 ? -5.883 -22.422 -5.020 1.00 45.97 201 THR A CA 1
ATOM 1623 C C . THR A 1 201 ? -4.497 -22.064 -5.586 1.00 45.97 201 THR A C 1
ATOM 1625 O O . THR A 1 201 ? -4.395 -21.702 -6.761 1.00 45.97 201 THR A O 1
ATOM 1628 N N . LEU A 1 202 ? -3.429 -22.283 -4.806 1.00 39.91 202 LEU A N 1
ATOM 1629 C CA . LEU A 1 202 ? -2.019 -22.058 -5.180 1.00 39.91 202 LEU A CA 1
ATOM 1630 C C . LEU A 1 202 ? -1.578 -22.882 -6.403 1.00 39.91 202 LEU A C 1
ATOM 1632 O O . LEU A 1 202 ? -0.963 -22.371 -7.337 1.00 39.91 202 LEU A O 1
ATOM 1636 N N . LEU A 1 203 ? -1.918 -24.172 -6.444 1.00 34.62 203 LEU A N 1
ATOM 1637 C CA . LEU A 1 203 ? -1.548 -25.041 -7.570 1.00 34.62 203 LEU A CA 1
ATOM 1638 C C . LEU A 1 203 ? -2.330 -24.709 -8.850 1.00 34.62 203 LEU A C 1
ATOM 1640 O O . LEU A 1 203 ? -1.821 -24.904 -9.956 1.00 34.62 203 LEU A O 1
ATOM 1644 N N . SER A 1 204 ? -3.543 -24.166 -8.718 1.00 41.41 204 SER A N 1
ATOM 1645 C CA . SER A 1 204 ? -4.373 -23.780 -9.862 1.00 41.41 204 SER A CA 1
ATOM 1646 C C . SER A 1 204 ? -3.858 -22.527 -10.591 1.00 41.41 204 SER A C 1
ATOM 1648 O O . SER A 1 204 ? -3.941 -22.473 -11.822 1.00 41.41 204 SER A O 1
ATOM 1650 N N . GLY A 1 205 ? -3.267 -21.568 -9.861 1.00 39.97 205 GLY A N 1
ATOM 1651 C CA . GLY A 1 205 ? -2.632 -20.363 -10.413 1.00 39.97 205 GLY A CA 1
ATOM 1652 C C . GLY A 1 205 ? -1.293 -20.645 -11.102 1.00 39.97 205 GLY A C 1
ATOM 1653 O O . GLY A 1 205 ? -0.992 -20.069 -12.145 1.00 39.97 205 GLY A O 1
ATOM 1654 N N . LEU A 1 206 ? -0.533 -21.624 -10.598 1.00 37.91 206 LEU A N 1
ATOM 1655 C CA . LEU A 1 206 ? 0.747 -22.052 -11.178 1.00 37.91 206 LEU A CA 1
ATOM 1656 C C . LEU A 1 206 ? 0.607 -22.789 -12.524 1.00 37.91 206 LEU A C 1
ATOM 1658 O O . LEU A 1 206 ? 1.552 -22.807 -13.315 1.00 37.91 206 LEU A O 1
ATOM 1662 N N . LEU A 1 207 ? -0.553 -23.401 -12.787 1.00 36.59 207 LEU A N 1
ATOM 1663 C CA . LEU A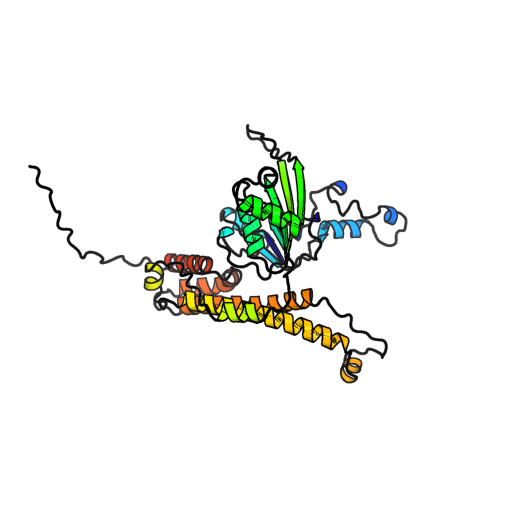 1 207 ? -0.806 -24.232 -13.973 1.00 36.59 207 LEU A CA 1
ATOM 1664 C C . LEU A 1 207 ? -1.432 -23.476 -15.151 1.00 36.59 207 LEU A C 1
ATOM 1666 O O . LEU A 1 207 ? -1.518 -24.021 -16.254 1.00 36.59 207 LEU A O 1
ATOM 1670 N N . LYS A 1 208 ? -1.845 -22.221 -14.960 1.00 38.31 208 LYS A N 1
ATOM 1671 C CA . LYS A 1 208 ? -2.385 -21.385 -16.033 1.00 38.31 208 LYS A CA 1
ATOM 1672 C C . LYS A 1 208 ? -1.547 -20.125 -16.163 1.00 38.31 208 LYS A C 1
ATOM 1674 O O . LYS A 1 208 ? -1.802 -19.124 -15.506 1.00 38.31 208 LYS A O 1
ATOM 1679 N N . GLY A 1 209 ? -0.590 -20.173 -17.090 1.00 33.72 209 GLY A N 1
ATOM 1680 C CA . GLY A 1 209 ? -0.051 -18.980 -17.737 1.00 33.72 209 GLY A CA 1
ATOM 1681 C C . GLY A 1 209 ? -1.184 -18.271 -18.473 1.00 33.72 209 GLY A C 1
ATOM 1682 O O . GLY A 1 209 ? -1.395 -18.483 -19.668 1.00 33.72 209 GLY A O 1
ATOM 1683 N N . ASP A 1 210 ? -1.982 -17.512 -17.727 1.00 33.09 210 ASP A N 1
ATOM 1684 C CA . ASP A 1 210 ? -3.109 -16.786 -18.273 1.00 33.09 210 ASP A CA 1
ATOM 1685 C C . ASP A 1 210 ? -2.569 -15.692 -19.188 1.00 33.09 210 ASP A C 1
ATOM 1687 O O . ASP A 1 210 ? -1.719 -14.874 -18.831 1.00 33.09 210 ASP A O 1
ATOM 1691 N N . SER A 1 211 ? -3.024 -15.755 -20.429 1.00 36.25 211 SER A N 1
ATOM 1692 C CA . SER A 1 211 ? -2.500 -15.026 -21.573 1.00 36.25 211 SER A CA 1
ATOM 1693 C C . SER A 1 211 ? -2.997 -13.584 -21.573 1.00 36.25 211 SER A C 1
ATOM 1695 O O . SER A 1 211 ? -3.524 -13.109 -22.574 1.00 36.25 211 SER A O 1
ATOM 1697 N N . ARG A 1 212 ? -2.822 -12.852 -20.471 1.00 40.00 212 ARG A N 1
ATOM 1698 C CA . ARG A 1 212 ? -3.008 -11.398 -20.451 1.00 40.00 212 ARG A CA 1
ATOM 1699 C C . ARG A 1 212 ? -1.758 -10.736 -21.022 1.00 40.00 212 ARG A C 1
ATOM 1701 O O . ARG A 1 212 ? -0.971 -10.106 -20.329 1.00 40.00 212 ARG A O 1
ATOM 1708 N N . ARG A 1 213 ? -1.564 -10.939 -22.328 1.00 43.44 213 ARG A N 1
ATOM 1709 C CA . ARG A 1 213 ? -0.625 -10.167 -23.140 1.00 43.44 213 ARG A CA 1
ATOM 1710 C C . ARG A 1 213 ? -1.189 -8.754 -23.244 1.00 43.44 213 ARG A C 1
ATOM 1712 O O . ARG A 1 213 ? -2.050 -8.503 -24.077 1.00 43.44 213 ARG A O 1
ATOM 1719 N N . THR A 1 214 ? -0.718 -7.826 -22.422 1.00 44.16 214 THR A N 1
ATOM 1720 C CA . THR A 1 214 ? -0.697 -6.426 -22.857 1.00 44.16 214 THR A CA 1
ATOM 1721 C C . THR A 1 214 ? 0.168 -6.384 -24.111 1.00 44.16 214 THR A C 1
ATOM 1723 O O . THR A 1 214 ? 1.330 -6.797 -24.077 1.00 44.16 214 THR A O 1
ATOM 1726 N N . GLU A 1 215 ? -0.426 -6.008 -25.243 1.00 45.38 215 GLU A N 1
ATOM 1727 C CA . GLU A 1 215 ? 0.297 -5.873 -26.503 1.00 45.38 215 GLU A CA 1
ATOM 1728 C C . GLU A 1 215 ? 1.341 -4.774 -26.338 1.00 45.38 215 GLU A C 1
ATOM 1730 O O . GLU A 1 215 ? 1.035 -3.595 -26.190 1.00 45.38 215 GLU A O 1
ATOM 1735 N N . ILE A 1 216 ? 2.598 -5.191 -26.285 1.00 51.78 216 ILE A N 1
ATOM 1736 C CA . ILE A 1 216 ? 3.727 -4.280 -26.192 1.00 51.78 216 ILE A CA 1
ATOM 1737 C C . ILE A 1 216 ? 3.965 -3.707 -27.581 1.00 51.78 216 ILE A C 1
ATOM 1739 O O . ILE A 1 216 ? 4.080 -4.478 -28.537 1.00 51.78 216 ILE A O 1
ATOM 1743 N N . ASP A 1 217 ? 4.103 -2.383 -27.667 1.00 58.22 217 ASP A N 1
ATOM 1744 C CA . ASP A 1 217 ? 4.429 -1.692 -28.912 1.00 58.22 217 ASP A CA 1
ATOM 1745 C C . ASP A 1 217 ? 5.659 -2.345 -29.591 1.00 58.22 217 ASP A C 1
ATOM 1747 O O . ASP A 1 217 ? 6.760 -2.358 -29.014 1.00 58.22 217 ASP A O 1
ATOM 1751 N N . PRO A 1 218 ? 5.500 -2.911 -30.805 1.00 56.62 218 PRO A N 1
ATOM 1752 C CA . PRO A 1 218 ? 6.585 -3.521 -31.571 1.00 56.62 218 PRO A CA 1
ATOM 1753 C C . PRO A 1 218 ? 7.801 -2.602 -31.781 1.00 56.62 218 PRO A C 1
ATOM 1755 O O . PRO A 1 218 ? 8.928 -3.094 -31.945 1.00 56.62 218 PRO A O 1
ATOM 1758 N N . GLU A 1 219 ? 7.613 -1.279 -31.744 1.00 58.53 219 GLU A N 1
ATOM 1759 C CA . GLU A 1 219 ? 8.698 -0.303 -31.869 1.00 58.53 219 GLU A CA 1
ATOM 1760 C C . GLU A 1 219 ? 9.653 -0.338 -30.666 1.00 58.53 219 GLU A C 1
ATOM 1762 O O . GLU A 1 219 ? 10.875 -0.287 -30.846 1.00 58.53 219 GLU A O 1
ATOM 1767 N N . VAL A 1 220 ? 9.135 -0.526 -29.445 1.00 56.81 220 VAL A N 1
ATOM 1768 C CA . VAL A 1 220 ? 9.937 -0.587 -28.207 1.00 56.81 220 VAL A CA 1
ATOM 1769 C C . VAL A 1 220 ? 10.844 -1.821 -28.201 1.00 56.81 220 VAL A C 1
ATOM 1771 O O . VAL A 1 220 ? 12.037 -1.723 -27.889 1.00 56.81 220 VAL A O 1
ATOM 1774 N N . TRP A 1 221 ? 10.307 -2.974 -28.615 1.00 53.75 221 TRP A N 1
ATOM 1775 C CA . TRP A 1 221 ? 11.063 -4.225 -28.755 1.00 53.75 221 TRP A CA 1
ATOM 1776 C C . TRP A 1 221 ? 12.221 -4.090 -29.737 1.00 53.75 221 TRP A C 1
ATOM 1778 O O . TRP A 1 221 ? 13.360 -4.467 -29.444 1.00 53.75 221 TRP A O 1
ATOM 1788 N N . THR A 1 222 ? 11.929 -3.517 -30.902 1.00 60.06 222 THR A N 1
ATOM 1789 C CA . THR A 1 222 ? 12.884 -3.381 -32.005 1.00 60.06 222 THR A CA 1
ATOM 1790 C C . THR A 1 222 ? 13.979 -2.364 -31.672 1.00 60.06 222 THR A C 1
ATOM 1792 O O . THR A 1 222 ? 15.165 -2.581 -31.963 1.00 60.06 222 THR A O 1
ATOM 1795 N N . ALA A 1 223 ? 13.613 -1.268 -31.000 1.00 58.53 223 ALA A N 1
ATOM 1796 C CA . ALA A 1 223 ? 14.551 -0.249 -30.553 1.00 58.53 223 ALA A CA 1
ATOM 1797 C C . ALA A 1 223 ? 15.576 -0.829 -29.570 1.00 58.53 223 ALA A C 1
ATOM 1799 O O . ALA A 1 223 ? 16.779 -0.657 -29.782 1.00 58.53 223 ALA A O 1
ATOM 1800 N N . LEU A 1 224 ? 15.125 -1.591 -28.570 1.00 57.22 224 LEU A N 1
ATOM 1801 C CA . LEU A 1 224 ? 15.972 -2.125 -27.500 1.00 57.22 224 LEU A CA 1
ATOM 1802 C C . LEU A 1 224 ? 16.514 -3.539 -27.753 1.00 57.22 224 LEU A C 1
ATOM 1804 O O . LEU A 1 224 ? 17.275 -4.033 -26.935 1.00 57.22 224 LEU A O 1
ATOM 1808 N N . ALA A 1 225 ? 16.181 -4.198 -28.867 1.00 62.00 225 ALA A N 1
ATOM 1809 C CA . ALA A 1 225 ? 16.627 -5.569 -29.158 1.00 62.00 225 ALA A CA 1
ATOM 1810 C C . ALA A 1 225 ? 16.358 -6.565 -28.007 1.00 62.00 225 ALA A C 1
ATOM 1812 O O . ALA A 1 225 ? 17.135 -7.495 -27.779 1.00 62.00 225 ALA A O 1
ATOM 1813 N N . LEU A 1 226 ? 15.271 -6.354 -27.260 1.00 64.06 226 LEU A N 1
ATOM 1814 C CA . LEU A 1 226 ? 14.853 -7.268 -26.202 1.00 64.06 226 LEU A CA 1
ATOM 1815 C C . LEU A 1 226 ? 14.139 -8.484 -26.842 1.00 64.06 226 LEU A C 1
ATOM 1817 O O . LEU A 1 226 ? 13.432 -8.309 -27.837 1.00 64.06 226 LEU A O 1
ATOM 1821 N N . PRO A 1 227 ? 14.294 -9.714 -26.314 1.00 64.06 227 PRO A N 1
ATOM 1822 C CA . PRO A 1 227 ? 13.569 -10.881 -26.826 1.00 64.06 227 PRO A CA 1
ATOM 1823 C C . PRO A 1 227 ? 12.051 -10.697 -26.687 1.00 64.06 227 PRO A C 1
ATOM 1825 O O . PRO A 1 227 ? 11.611 -10.297 -25.617 1.00 64.06 227 PRO A O 1
ATOM 1828 N N . THR A 1 228 ? 11.256 -11.056 -27.704 1.00 56.81 228 THR A N 1
ATOM 1829 C CA . THR A 1 228 ? 9.815 -10.729 -27.860 1.00 56.81 228 THR A CA 1
ATOM 1830 C C . THR A 1 228 ? 8.904 -11.082 -26.666 1.00 56.81 228 THR A C 1
ATOM 1832 O O . THR A 1 228 ? 7.826 -10.512 -26.545 1.00 56.81 228 THR A O 1
ATOM 1835 N N . ASN A 1 229 ? 9.335 -11.960 -25.750 1.00 70.31 229 ASN A N 1
ATOM 1836 C CA . ASN A 1 229 ? 8.591 -12.341 -24.537 1.00 70.31 229 ASN A CA 1
ATOM 1837 C C . ASN A 1 229 ? 9.316 -12.028 -23.217 1.00 70.31 229 ASN A C 1
ATOM 1839 O O . ASN A 1 229 ? 8.802 -12.333 -22.149 1.00 70.31 229 ASN A O 1
ATOM 1843 N N . PHE A 1 230 ? 10.488 -11.394 -23.247 1.00 80.62 230 PHE A N 1
ATOM 1844 C CA . PHE A 1 230 ? 11.359 -11.271 -22.075 1.00 80.62 230 PHE A CA 1
ATOM 1845 C C . PHE A 1 230 ? 10.718 -10.540 -20.884 1.00 80.62 230 PHE A C 1
ATOM 1847 O O . PHE A 1 230 ? 10.859 -10.972 -19.740 1.00 80.62 230 PHE A O 1
ATOM 1854 N N . ILE A 1 231 ? 10.026 -9.429 -21.148 1.00 80.25 231 ILE A N 1
ATOM 1855 C CA . ILE A 1 231 ? 9.346 -8.632 -20.117 1.00 80.25 231 ILE A CA 1
ATOM 1856 C C . ILE A 1 231 ? 8.214 -9.452 -19.497 1.00 80.25 231 ILE A C 1
ATOM 1858 O O . ILE A 1 231 ? 8.152 -9.562 -18.277 1.00 80.25 231 ILE A O 1
ATOM 1862 N N . ASN A 1 232 ? 7.388 -10.088 -20.332 1.00 78.56 232 ASN A N 1
ATOM 1863 C CA . ASN A 1 232 ? 6.281 -10.931 -19.882 1.00 78.56 232 ASN A CA 1
ATOM 1864 C C . ASN A 1 232 ? 6.777 -12.139 -19.079 1.00 78.56 232 ASN A C 1
ATOM 1866 O O . ASN A 1 232 ? 6.237 -12.420 -18.017 1.00 78.56 232 ASN A O 1
ATOM 1870 N N . ASP A 1 233 ? 7.847 -12.801 -19.519 1.00 80.56 233 ASP A N 1
ATOM 1871 C CA . ASP A 1 233 ? 8.442 -13.930 -18.799 1.00 80.56 233 ASP A CA 1
ATOM 1872 C C . ASP A 1 233 ? 9.043 -13.491 -17.455 1.00 80.56 233 ASP A C 1
ATOM 1874 O O . ASP A 1 233 ? 8.941 -14.206 -16.457 1.00 80.56 233 ASP A O 1
ATOM 1878 N N . THR A 1 234 ? 9.677 -12.313 -17.412 1.00 86.44 234 THR A N 1
ATOM 1879 C CA . THR A 1 234 ? 10.232 -11.747 -16.171 1.00 86.44 234 THR A CA 1
ATOM 1880 C C . THR A 1 234 ? 9.114 -11.380 -15.201 1.00 86.44 234 THR A C 1
ATOM 1882 O O . THR A 1 234 ? 9.213 -11.701 -14.019 1.00 86.44 234 THR A O 1
ATOM 1885 N N . PHE A 1 235 ? 8.045 -10.757 -15.700 1.00 85.06 235 PHE A N 1
ATOM 1886 C CA . PHE A 1 235 ? 6.858 -10.417 -14.923 1.00 85.06 235 PHE A CA 1
ATOM 1887 C C . PHE A 1 235 ? 6.159 -11.663 -14.382 1.00 85.06 235 PHE A C 1
ATOM 1889 O O . PHE A 1 235 ? 5.944 -11.769 -13.182 1.00 85.06 235 PHE A O 1
ATOM 1896 N N . TYR A 1 236 ? 5.929 -12.665 -15.227 1.00 80.38 236 TYR A N 1
ATOM 1897 C CA . TYR A 1 236 ? 5.330 -13.930 -14.816 1.00 80.38 236 TYR A CA 1
ATOM 1898 C C . TYR A 1 236 ? 6.133 -14.625 -13.706 1.00 80.38 236 TYR A C 1
ATOM 1900 O O . TYR A 1 236 ? 5.576 -15.047 -12.696 1.00 80.38 236 TYR A O 1
ATOM 1908 N N . ARG A 1 237 ? 7.464 -14.702 -13.847 1.00 83.75 237 ARG A N 1
ATOM 1909 C CA . ARG A 1 237 ? 8.339 -15.275 -12.809 1.00 83.75 237 ARG A CA 1
ATOM 1910 C C . ARG A 1 237 ? 8.316 -14.470 -11.515 1.00 83.75 237 ARG A C 1
ATOM 1912 O O . ARG A 1 237 ? 8.421 -15.063 -10.446 1.00 83.75 237 ARG A O 1
ATOM 1919 N N . PHE A 1 238 ? 8.237 -13.145 -11.612 1.00 89.88 238 PHE A N 1
ATOM 1920 C CA . PHE A 1 238 ? 8.117 -12.277 -10.448 1.00 89.88 238 PHE A CA 1
ATOM 1921 C C . PHE A 1 238 ? 6.818 -12.568 -9.692 1.00 89.88 238 PHE A C 1
ATOM 1923 O O . PHE A 1 238 ? 6.891 -12.862 -8.504 1.00 89.88 238 PHE A O 1
ATOM 1930 N N . GLU A 1 239 ? 5.676 -12.604 -10.380 1.00 84.69 239 GLU A N 1
ATOM 1931 C CA . GLU A 1 239 ? 4.371 -12.903 -9.775 1.00 84.69 239 GLU A CA 1
ATOM 1932 C C . GLU A 1 239 ? 4.363 -14.274 -9.080 1.00 84.69 239 GLU A C 1
ATOM 1934 O O . GLU A 1 239 ? 4.015 -14.375 -7.904 1.00 84.69 239 GLU A O 1
ATOM 1939 N N . GLN A 1 240 ? 4.861 -15.319 -9.752 1.00 81.38 240 GLN A N 1
ATOM 1940 C CA . GLN A 1 240 ? 4.981 -16.652 -9.147 1.00 81.38 240 GLN A CA 1
ATOM 1941 C C . GLN A 1 240 ? 5.898 -16.660 -7.915 1.00 81.38 240 GLN A C 1
ATOM 1943 O O . GLN A 1 240 ? 5.620 -17.333 -6.921 1.00 81.38 240 GLN A O 1
ATOM 1948 N N . ALA A 1 241 ? 7.009 -15.921 -7.964 1.00 88.44 241 ALA A N 1
ATOM 1949 C CA . ALA A 1 241 ? 7.923 -15.819 -6.834 1.00 88.44 241 ALA A CA 1
ATOM 1950 C C . ALA A 1 241 ? 7.300 -15.048 -5.662 1.00 88.44 241 ALA A C 1
ATOM 1952 O O . ALA A 1 241 ? 7.553 -15.399 -4.512 1.00 88.44 241 ALA A O 1
ATOM 1953 N N . VAL A 1 242 ? 6.485 -14.025 -5.936 1.00 88.44 242 VAL A N 1
ATOM 1954 C CA . VAL A 1 242 ? 5.740 -13.261 -4.927 1.00 88.44 242 VAL A CA 1
ATOM 1955 C C . VAL A 1 242 ? 4.712 -14.151 -4.232 1.00 88.44 242 VAL A C 1
ATOM 1957 O O . VAL A 1 242 ? 4.653 -14.161 -3.002 1.00 88.44 242 VAL A O 1
ATOM 1960 N N . GLU A 1 243 ? 3.955 -14.938 -4.993 1.00 83.81 243 GLU A N 1
ATOM 1961 C CA . GLU A 1 243 ? 2.991 -15.898 -4.450 1.00 83.81 243 GLU A CA 1
ATOM 1962 C C . GLU A 1 243 ? 3.685 -16.937 -3.553 1.00 83.81 243 GLU A C 1
ATOM 1964 O O . GLU A 1 243 ? 3.345 -17.077 -2.377 1.00 83.81 243 GLU A O 1
ATOM 1969 N N . ALA A 1 244 ? 4.749 -17.577 -4.049 1.00 83.62 244 ALA A N 1
ATOM 1970 C CA . ALA A 1 244 ? 5.538 -18.528 -3.266 1.00 83.62 244 ALA A CA 1
ATOM 1971 C C . ALA A 1 244 ? 6.174 -17.889 -2.018 1.00 83.62 244 ALA A C 1
ATOM 1973 O O . ALA A 1 244 ? 6.210 -18.501 -0.946 1.00 83.62 244 ALA A O 1
ATOM 1974 N N . ALA A 1 245 ? 6.663 -16.650 -2.128 1.00 92.06 245 ALA A N 1
ATOM 1975 C CA . ALA A 1 245 ? 7.217 -15.919 -0.996 1.00 92.06 245 ALA A CA 1
ATOM 1976 C C . ALA A 1 245 ? 6.163 -15.673 0.084 1.00 92.06 245 ALA A C 1
ATOM 1978 O O . ALA A 1 245 ? 6.491 -15.805 1.262 1.00 92.06 245 ALA A O 1
ATOM 1979 N N . ARG A 1 246 ? 4.912 -15.372 -0.296 1.00 87.88 246 ARG A N 1
ATOM 1980 C CA . ARG A 1 246 ? 3.803 -15.205 0.650 1.00 87.88 246 ARG A CA 1
ATOM 1981 C C . ARG A 1 246 ? 3.562 -16.483 1.432 1.00 87.88 246 ARG A C 1
ATOM 1983 O O . ARG A 1 246 ? 3.661 -16.459 2.654 1.00 87.88 246 ARG A O 1
ATOM 1990 N N . THR A 1 247 ? 3.321 -17.588 0.734 1.00 84.88 247 THR A N 1
ATOM 1991 C CA . THR A 1 247 ? 3.077 -18.894 1.360 1.00 84.88 247 THR A CA 1
ATOM 1992 C C . THR A 1 247 ? 4.229 -19.290 2.278 1.00 84.88 247 THR A C 1
ATOM 1994 O O . THR A 1 247 ? 4.004 -19.729 3.403 1.00 84.88 247 THR A O 1
ATOM 1997 N N . GLY A 1 248 ? 5.470 -19.073 1.833 1.00 87.44 248 GLY A N 1
ATOM 1998 C CA . GLY A 1 248 ? 6.655 -19.330 2.645 1.00 87.44 248 GLY A CA 1
ATOM 1999 C C . GLY A 1 248 ? 6.694 -18.478 3.915 1.00 87.44 248 GLY A C 1
ATOM 2000 O O . GLY A 1 248 ? 6.921 -19.011 4.991 1.00 87.44 248 GLY A O 1
ATOM 2001 N N . SER A 1 249 ? 6.428 -17.173 3.821 1.00 91.31 249 SER A N 1
ATOM 2002 C CA . SER A 1 249 ? 6.417 -16.280 4.989 1.00 91.31 249 SER A CA 1
ATOM 2003 C C . SER A 1 249 ? 5.318 -16.622 5.993 1.00 91.31 249 SER A C 1
ATOM 2005 O O . SER A 1 249 ? 5.525 -16.494 7.198 1.00 91.31 249 SER A O 1
ATOM 2007 N N . GLU A 1 250 ? 4.160 -17.070 5.515 1.00 85.62 250 GLU A N 1
ATOM 2008 C CA . GLU A 1 250 ? 3.061 -17.535 6.363 1.00 85.62 250 GLU A CA 1
ATOM 2009 C C . GLU A 1 250 ? 3.422 -18.832 7.090 1.00 85.62 250 GLU A C 1
ATOM 2011 O O . GLU A 1 250 ? 3.282 -18.916 8.312 1.00 85.62 250 GLU A O 1
ATOM 2016 N N . ALA A 1 251 ? 3.953 -19.814 6.358 1.00 84.06 251 ALA A N 1
ATOM 2017 C CA . ALA A 1 251 ? 4.415 -21.075 6.926 1.00 84.06 251 ALA A CA 1
ATOM 2018 C C . ALA A 1 251 ? 5.539 -20.859 7.953 1.00 84.06 251 ALA A C 1
ATOM 2020 O O . ALA A 1 251 ? 5.487 -21.418 9.050 1.00 84.06 251 ALA A O 1
ATOM 2021 N N . ASP A 1 252 ? 6.509 -19.997 7.642 1.00 88.50 252 ASP A N 1
ATOM 2022 C CA . ASP A 1 252 ? 7.611 -19.662 8.544 1.00 88.50 252 ASP A CA 1
ATOM 2023 C C . ASP A 1 252 ? 7.110 -18.957 9.808 1.00 88.50 252 ASP A C 1
ATOM 2025 O O . ASP A 1 252 ? 7.573 -19.255 10.909 1.00 88.50 252 ASP A O 1
ATOM 2029 N N . ALA A 1 253 ? 6.141 -18.045 9.691 1.00 84.56 253 ALA A N 1
ATOM 2030 C CA . ALA A 1 253 ? 5.561 -17.368 10.847 1.00 84.56 253 ALA A CA 1
ATOM 2031 C C . ALA A 1 253 ? 4.808 -18.334 11.771 1.00 84.56 253 ALA A C 1
ATOM 2033 O O . ALA A 1 253 ? 4.948 -18.238 12.990 1.00 84.56 253 ALA A O 1
ATOM 2034 N N . ILE A 1 254 ? 4.050 -19.279 11.205 1.00 80.69 254 ILE A N 1
ATOM 2035 C CA . ILE A 1 254 ? 3.373 -20.335 11.970 1.00 80.69 254 ILE A CA 1
ATOM 2036 C C . ILE A 1 254 ? 4.407 -21.235 12.653 1.00 80.69 254 ILE A C 1
ATOM 2038 O O . ILE A 1 254 ? 4.306 -21.480 13.853 1.00 80.69 254 ILE A O 1
ATOM 2042 N N . CYS A 1 255 ? 5.422 -21.686 11.912 1.00 81.25 255 CYS A N 1
ATOM 2043 C CA . CYS A 1 255 ? 6.491 -22.535 12.432 1.00 81.25 255 CYS A CA 1
ATOM 2044 C C . CYS A 1 255 ? 7.223 -21.863 13.601 1.00 81.25 255 CYS A C 1
ATOM 2046 O O . CYS A 1 255 ? 7.347 -22.455 14.670 1.00 81.25 255 CYS A O 1
ATOM 2048 N N . ASN A 1 256 ? 7.635 -20.603 13.430 1.00 84.75 256 ASN A N 1
ATOM 2049 C CA . ASN A 1 256 ? 8.303 -19.834 14.477 1.00 84.75 256 ASN A CA 1
ATOM 2050 C C . ASN A 1 256 ? 7.396 -19.627 15.696 1.00 84.75 256 ASN A C 1
ATOM 2052 O O . ASN A 1 256 ? 7.839 -19.848 16.814 1.00 84.75 256 ASN A O 1
ATOM 2056 N N . HIS A 1 257 ? 6.120 -19.282 15.502 1.00 79.81 257 HIS A N 1
ATOM 2057 C CA . HIS A 1 257 ? 5.183 -19.107 16.614 1.00 79.81 257 HIS A CA 1
ATOM 2058 C C . HIS A 1 257 ? 4.988 -20.402 17.418 1.00 79.81 257 HIS A C 1
ATOM 2060 O O . HIS A 1 257 ? 5.003 -20.379 18.646 1.00 79.81 257 HIS A O 1
ATOM 2066 N N . LEU A 1 258 ? 4.834 -21.541 16.735 1.00 79.19 258 LEU A N 1
ATOM 2067 C CA . LEU A 1 258 ? 4.724 -22.842 17.395 1.00 79.19 258 LEU A CA 1
ATOM 2068 C C . LEU A 1 258 ? 6.029 -23.235 18.093 1.00 79.19 258 LEU A C 1
ATOM 2070 O O . LEU A 1 258 ? 5.977 -23.723 19.217 1.00 79.19 258 LEU A O 1
ATOM 2074 N N . ARG A 1 259 ? 7.186 -22.984 17.465 1.00 83.06 259 ARG A N 1
ATOM 2075 C CA . ARG A 1 259 ? 8.511 -23.198 18.064 1.00 83.06 259 ARG A CA 1
ATOM 2076 C C . ARG A 1 259 ? 8.664 -22.399 19.355 1.00 83.06 259 ARG A C 1
ATOM 2078 O O . ARG A 1 259 ? 9.034 -22.979 20.366 1.00 83.06 259 ARG A O 1
ATOM 2085 N N . ASP A 1 260 ? 8.346 -21.108 19.336 1.00 80.38 260 ASP A N 1
ATOM 2086 C CA . ASP A 1 260 ? 8.459 -20.237 20.510 1.00 80.38 260 ASP A CA 1
ATOM 2087 C C . ASP A 1 260 ? 7.502 -20.703 21.631 1.00 80.38 260 ASP A C 1
ATOM 2089 O O . ASP A 1 260 ? 7.824 -20.626 22.817 1.00 80.38 260 ASP A O 1
ATOM 2093 N N . GLY A 1 261 ? 6.350 -21.282 21.264 1.00 76.94 261 GLY A N 1
ATOM 2094 C CA . GLY A 1 261 ? 5.424 -21.934 22.195 1.00 76.94 261 GLY A CA 1
ATOM 2095 C C . GLY A 1 261 ? 5.963 -23.209 22.862 1.00 76.94 261 GLY A C 1
ATOM 2096 O O . GLY A 1 261 ? 5.494 -23.560 23.945 1.00 76.94 261 GLY A O 1
ATOM 2097 N N . LEU A 1 262 ? 6.953 -23.888 22.269 1.00 81.25 262 LEU A N 1
ATOM 2098 C CA . LEU A 1 262 ? 7.646 -25.026 22.893 1.00 81.25 262 LEU A CA 1
ATOM 2099 C C . LEU A 1 262 ? 8.656 -24.583 23.966 1.00 81.25 262 LEU A C 1
ATOM 2101 O O . LEU A 1 262 ? 9.086 -25.410 24.770 1.00 81.25 262 LEU A O 1
ATOM 2105 N N . GLY A 1 263 ? 9.001 -23.294 24.009 1.00 80.62 263 GLY A N 1
ATOM 2106 C CA . GLY A 1 263 ? 9.966 -22.727 24.945 1.00 80.62 263 GLY A CA 1
ATOM 2107 C C . GLY A 1 263 ? 11.410 -22.768 24.441 1.00 80.62 263 GLY A C 1
ATOM 2108 O O . GLY A 1 263 ? 11.689 -23.038 23.275 1.00 80.62 263 GLY A O 1
ATOM 2109 N N . LEU A 1 264 ? 12.340 -22.454 25.344 1.00 81.88 264 LEU A N 1
ATOM 2110 C CA . LEU A 1 264 ? 13.769 -22.339 25.050 1.00 81.88 264 LEU A CA 1
ATOM 2111 C C . LEU A 1 264 ? 14.529 -23.613 25.419 1.00 81.88 264 LEU A C 1
ATOM 2113 O O . LEU A 1 264 ? 14.182 -24.304 26.378 1.00 81.88 264 LEU A O 1
ATOM 2117 N N . THR A 1 265 ? 15.614 -23.890 24.698 1.00 85.62 265 THR A N 1
ATOM 2118 C CA . THR A 1 265 ? 16.581 -24.911 25.117 1.00 85.62 265 THR A CA 1
ATOM 2119 C C . THR A 1 265 ? 17.428 -24.412 26.296 1.00 85.62 265 THR A C 1
ATOM 2121 O O . THR A 1 265 ? 17.510 -23.211 26.552 1.00 85.62 265 THR A O 1
ATOM 2124 N N . LEU A 1 266 ? 18.111 -25.318 27.009 1.00 84.31 266 LEU A N 1
ATOM 2125 C CA . LEU A 1 266 ? 19.047 -24.932 28.080 1.00 84.31 266 LEU A CA 1
ATOM 2126 C C . LEU A 1 266 ? 20.180 -24.026 27.565 1.00 84.31 266 LEU A C 1
ATOM 2128 O O . LEU A 1 266 ? 20.598 -23.102 28.260 1.00 84.31 266 LEU A O 1
ATOM 2132 N N . GLU A 1 267 ? 20.643 -24.269 26.337 1.00 85.94 267 GLU A N 1
ATOM 2133 C CA . GLU A 1 267 ? 21.654 -23.449 25.665 1.00 85.94 267 GLU A CA 1
ATOM 2134 C C . GLU A 1 267 ? 21.119 -22.036 25.391 1.00 85.94 267 GLU A C 1
ATOM 2136 O O . GLU A 1 267 ? 21.783 -21.049 25.715 1.00 85.94 267 GLU A O 1
ATOM 2141 N N . ASP A 1 268 ? 19.884 -21.925 24.890 1.00 84.44 268 ASP A N 1
ATOM 2142 C CA . ASP A 1 268 ? 19.220 -20.637 24.652 1.00 84.44 268 ASP A CA 1
ATOM 2143 C C . ASP A 1 268 ? 18.973 -19.866 25.952 1.00 84.44 268 ASP A C 1
ATOM 2145 O O . ASP A 1 268 ? 19.129 -18.645 25.989 1.00 84.44 268 ASP A O 1
ATOM 2149 N N . MET A 1 269 ? 18.606 -20.561 27.032 1.00 81.88 269 MET A N 1
ATOM 2150 C CA . MET A 1 269 ? 18.412 -19.950 28.349 1.00 81.88 269 MET A CA 1
ATOM 2151 C C . MET A 1 269 ? 19.716 -19.363 28.892 1.00 81.88 269 MET A C 1
ATOM 2153 O O . MET A 1 269 ? 19.722 -18.238 29.396 1.00 81.88 269 MET A O 1
ATOM 2157 N N . GLN A 1 270 ? 20.828 -20.088 28.741 1.00 84.25 270 GLN A N 1
ATOM 2158 C CA . GLN A 1 270 ? 22.151 -19.611 29.135 1.00 84.25 270 GLN A CA 1
ATOM 2159 C C . GLN A 1 270 ? 22.606 -18.430 28.268 1.00 84.25 270 GLN A C 1
ATOM 2161 O O . GLN A 1 270 ? 23.119 -17.447 28.802 1.00 84.25 270 GLN A O 1
ATOM 2166 N N . ALA A 1 271 ? 22.382 -18.492 26.953 1.00 87.31 271 ALA A N 1
ATOM 2167 C CA . ALA A 1 271 ? 22.728 -17.416 26.027 1.00 87.31 271 ALA A CA 1
ATOM 2168 C C . ALA A 1 271 ? 21.905 -16.139 26.270 1.00 87.31 271 ALA A C 1
ATOM 2170 O O . ALA A 1 271 ? 22.446 -15.035 26.214 1.00 87.31 271 ALA A O 1
ATOM 2171 N N . LYS A 1 272 ? 20.605 -16.276 26.566 1.00 84.06 272 LYS A N 1
ATOM 2172 C CA . LYS A 1 272 ? 19.703 -15.150 26.868 1.00 84.06 272 LYS A CA 1
ATOM 2173 C C . LYS A 1 272 ? 19.798 -14.672 28.324 1.00 84.06 272 LYS A C 1
ATOM 2175 O O . LYS A 1 272 ? 19.279 -13.603 28.633 1.00 84.06 272 LYS A O 1
ATOM 2180 N N . GLY A 1 273 ? 20.449 -15.426 29.214 1.00 83.69 273 GLY A N 1
ATOM 2181 C CA . GLY A 1 273 ? 20.568 -15.093 30.637 1.00 83.69 273 GLY A CA 1
ATOM 2182 C C . GLY A 1 273 ? 19.230 -15.125 31.382 1.00 83.69 273 GLY A C 1
ATOM 2183 O O . GLY A 1 273 ? 18.997 -14.296 32.261 1.00 83.69 273 GLY A O 1
ATOM 2184 N N . VAL A 1 274 ? 18.334 -16.043 31.009 1.00 82.50 274 VAL A N 1
ATOM 2185 C CA . VAL A 1 274 ? 16.964 -16.123 31.542 1.00 82.50 274 VAL A CA 1
ATOM 2186 C C . VAL A 1 274 ? 16.754 -17.378 32.395 1.00 82.50 274 VAL A C 1
ATOM 2188 O O . VAL A 1 274 ? 17.298 -18.440 32.104 1.00 82.50 274 VAL A O 1
ATOM 2191 N N . GLY A 1 275 ? 15.978 -17.249 33.476 1.00 78.19 275 GLY A N 1
ATOM 2192 C CA . GLY A 1 275 ? 15.659 -18.352 34.393 1.00 78.19 275 GLY A CA 1
ATOM 2193 C C . GLY A 1 275 ? 14.471 -19.211 33.940 1.00 78.19 275 GLY A C 1
ATOM 2194 O O . GLY A 1 275 ? 13.819 -18.904 32.945 1.00 78.19 275 GLY A O 1
ATOM 2195 N N . ASN A 1 276 ? 14.153 -20.259 34.710 1.00 70.88 276 ASN A N 1
ATOM 2196 C CA . ASN A 1 276 ? 13.078 -21.226 34.409 1.00 70.88 276 ASN A CA 1
ATOM 2197 C C . ASN A 1 276 ? 11.675 -20.611 34.254 1.00 70.88 276 ASN A C 1
ATOM 2199 O O . ASN A 1 276 ? 10.819 -21.215 33.614 1.00 70.88 276 ASN A O 1
ATOM 2203 N N . ASP A 1 277 ? 11.439 -19.426 34.817 1.00 71.56 277 ASP A N 1
ATOM 2204 C CA . ASP A 1 277 ? 10.143 -18.741 34.744 1.00 71.56 277 ASP A CA 1
ATOM 2205 C C . ASP A 1 277 ? 9.980 -17.890 33.472 1.00 71.56 277 ASP A C 1
ATOM 2207 O O . ASP A 1 277 ? 8.935 -17.268 33.262 1.00 71.56 277 ASP A O 1
ATOM 2211 N N . PHE A 1 278 ? 11.000 -17.839 32.610 1.00 73.81 278 PHE A N 1
ATOM 2212 C CA . PHE A 1 278 ? 10.929 -17.094 31.362 1.00 73.81 278 PHE A CA 1
ATOM 2213 C C . PHE A 1 278 ? 9.995 -17.781 30.367 1.00 73.81 278 PHE A C 1
ATOM 2215 O O . PHE A 1 278 ? 10.201 -18.927 29.970 1.00 73.81 278 PHE A O 1
ATOM 2222 N N . ARG A 1 279 ? 8.982 -17.041 29.917 1.00 68.25 279 ARG A N 1
ATOM 2223 C CA . ARG A 1 279 ? 8.132 -17.423 28.790 1.00 68.25 279 ARG A CA 1
ATOM 2224 C C . ARG A 1 279 ? 8.346 -16.426 27.667 1.00 68.25 279 ARG A C 1
ATOM 2226 O O . ARG A 1 279 ? 8.229 -15.221 27.886 1.00 68.25 279 ARG A O 1
ATOM 2233 N N . GLU A 1 280 ? 8.646 -16.926 26.476 1.00 68.00 280 GLU A N 1
ATOM 2234 C CA . GLU A 1 280 ? 8.755 -16.074 25.299 1.00 68.00 280 GLU A CA 1
ATOM 2235 C C . GLU A 1 280 ? 7.353 -15.577 24.925 1.00 68.00 280 GLU A C 1
ATOM 2237 O O . GLU A 1 280 ? 6.409 -16.359 24.791 1.00 68.00 280 GLU A O 1
ATOM 2242 N N . SER A 1 281 ? 7.191 -14.255 24.830 1.00 64.25 281 SER A N 1
ATOM 2243 C CA . SER A 1 281 ? 5.931 -13.672 24.376 1.00 64.25 281 SER A CA 1
ATOM 2244 C C . SER A 1 281 ? 5.755 -14.024 22.907 1.00 64.25 281 SER A C 1
ATOM 2246 O O . SER A 1 281 ? 6.498 -13.537 22.052 1.00 64.25 281 SER A O 1
ATOM 2248 N N . THR A 1 282 ? 4.792 -14.890 22.611 1.00 61.91 282 THR A N 1
ATOM 2249 C CA . THR A 1 282 ? 4.526 -15.324 21.245 1.00 61.91 282 THR A CA 1
ATOM 2250 C C . THR A 1 282 ? 3.918 -14.155 20.475 1.00 61.91 282 THR A C 1
ATOM 2252 O O . THR A 1 282 ? 2.792 -13.725 20.732 1.00 61.91 282 THR A O 1
ATOM 2255 N N . GLY A 1 283 ? 4.685 -13.601 19.536 1.00 68.12 283 GLY A N 1
ATOM 2256 C CA . GLY A 1 283 ? 4.222 -12.519 18.673 1.00 68.12 283 GLY A CA 1
ATOM 2257 C C . GLY A 1 283 ? 3.034 -12.937 17.798 1.00 68.12 283 GLY A C 1
ATOM 2258 O O . GLY A 1 283 ? 2.768 -14.122 17.582 1.00 68.12 283 GLY A O 1
ATOM 2259 N N . SER A 1 284 ? 2.322 -11.948 17.253 1.00 80.94 284 SER A N 1
ATOM 2260 C CA . SER A 1 284 ? 1.234 -12.190 16.300 1.00 80.94 284 SER A CA 1
ATOM 2261 C C . SER A 1 284 ? 1.768 -12.860 15.029 1.00 80.94 284 SER A C 1
ATOM 2263 O O . SER A 1 284 ? 2.548 -12.241 14.303 1.00 80.94 284 SER A O 1
ATOM 2265 N N . ILE A 1 285 ? 1.298 -14.081 14.728 1.00 81.56 285 ILE A N 1
ATOM 2266 C CA . ILE A 1 285 ? 1.625 -14.837 13.497 1.00 81.56 285 ILE A CA 1
ATOM 2267 C C . ILE A 1 285 ? 1.475 -13.940 12.269 1.00 81.56 285 ILE A C 1
ATOM 2269 O O . ILE A 1 285 ? 2.359 -13.861 11.423 1.00 81.56 285 ILE A O 1
ATOM 2273 N N . ARG A 1 286 ? 0.365 -13.205 12.215 1.00 81.31 286 ARG A N 1
ATOM 2274 C CA . ARG A 1 286 ? 0.037 -12.285 11.132 1.00 81.31 286 ARG A CA 1
ATOM 2275 C C . ARG A 1 286 ? 1.070 -11.170 10.965 1.00 81.31 286 ARG A C 1
ATOM 2277 O O . ARG A 1 286 ? 1.485 -10.891 9.844 1.00 81.31 286 ARG A O 1
ATOM 2284 N N . SER A 1 287 ? 1.497 -10.539 12.064 1.00 82.19 287 SER A N 1
ATOM 2285 C CA . SER A 1 287 ? 2.533 -9.498 12.004 1.00 82.19 287 SER A CA 1
ATOM 2286 C C . SER A 1 287 ? 3.852 -10.079 11.510 1.00 82.19 287 SER A C 1
ATOM 2288 O O . SER A 1 287 ? 4.462 -9.508 10.612 1.00 82.19 287 SER A O 1
ATOM 2290 N N . SER A 1 288 ? 4.259 -11.228 12.054 1.00 83.62 288 SER A N 1
ATOM 2291 C CA . SER A 1 288 ? 5.503 -11.899 11.673 1.00 83.62 288 SER A CA 1
ATOM 2292 C C . SER A 1 288 ? 5.504 -12.314 10.199 1.00 83.62 288 SER A C 1
ATOM 2294 O O . SER A 1 288 ? 6.488 -12.078 9.501 1.00 83.62 288 SER A O 1
ATOM 2296 N N . ALA A 1 289 ? 4.389 -12.861 9.700 1.00 86.50 289 ALA A N 1
ATOM 2297 C CA . ALA A 1 289 ? 4.232 -13.245 8.298 1.00 86.50 289 ALA A CA 1
ATOM 2298 C C . ALA A 1 289 ? 4.357 -12.036 7.361 1.00 86.50 289 ALA A C 1
ATOM 2300 O O . ALA A 1 289 ? 5.070 -12.093 6.360 1.00 86.50 289 ALA A O 1
ATOM 2301 N N . ASN A 1 290 ? 3.703 -10.921 7.697 1.00 87.69 290 ASN A N 1
ATOM 2302 C CA . ASN A 1 290 ? 3.776 -9.697 6.902 1.00 87.69 290 ASN A CA 1
ATOM 2303 C C . ASN A 1 290 ? 5.177 -9.069 6.924 1.00 87.69 290 ASN A C 1
ATOM 2305 O O . ASN A 1 290 ? 5.658 -8.622 5.883 1.00 87.69 290 ASN A O 1
ATOM 2309 N N . ASP A 1 291 ? 5.842 -9.045 8.081 1.00 88.38 291 ASP A N 1
ATOM 2310 C CA . ASP A 1 291 ? 7.196 -8.499 8.211 1.00 88.38 291 ASP A CA 1
ATOM 2311 C C . ASP A 1 291 ? 8.220 -9.330 7.418 1.00 88.38 291 ASP A C 1
ATOM 2313 O O . ASP A 1 291 ? 9.094 -8.768 6.755 1.00 88.38 291 ASP A O 1
ATOM 2317 N N . GLU A 1 292 ? 8.098 -10.660 7.429 1.00 91.19 292 GLU A N 1
ATOM 2318 C CA . GLU A 1 292 ? 8.952 -11.546 6.634 1.00 91.19 292 GLU A CA 1
ATOM 2319 C C . GLU A 1 292 ? 8.657 -11.430 5.133 1.00 91.19 292 GLU A C 1
ATOM 2321 O O . GLU A 1 292 ? 9.579 -11.285 4.325 1.00 91.19 292 GLU A O 1
ATOM 2326 N N . PHE A 1 293 ? 7.377 -11.404 4.749 1.00 92.50 293 PHE A N 1
ATOM 2327 C CA . PHE A 1 293 ? 6.986 -11.237 3.352 1.00 92.50 293 PHE A CA 1
ATOM 2328 C C . PHE A 1 293 ? 7.507 -9.922 2.771 1.00 92.50 293 PHE A C 1
ATOM 2330 O O . PHE A 1 293 ? 8.019 -9.906 1.655 1.00 92.50 293 PHE A O 1
ATOM 2337 N N . ARG A 1 294 ? 7.443 -8.821 3.531 1.00 91.25 294 ARG A N 1
ATOM 2338 C CA . ARG A 1 294 ? 7.973 -7.513 3.109 1.00 91.25 294 ARG A CA 1
ATOM 2339 C C . ARG A 1 294 ? 9.441 -7.581 2.700 1.00 91.25 294 ARG A C 1
ATOM 2341 O O . ARG A 1 294 ? 9.806 -7.029 1.663 1.00 91.25 294 ARG A O 1
ATOM 2348 N N . LYS A 1 295 ? 10.272 -8.287 3.473 1.00 93.00 295 LYS A N 1
ATOM 2349 C CA . LYS A 1 295 ? 11.700 -8.460 3.164 1.00 93.00 295 LYS A CA 1
ATOM 2350 C C . LYS A 1 295 ? 11.894 -9.232 1.860 1.00 93.00 295 LYS A C 1
ATOM 2352 O O . LYS A 1 295 ? 12.663 -8.801 1.003 1.00 93.00 295 LYS A O 1
ATOM 2357 N N . ARG A 1 296 ? 11.166 -10.341 1.689 1.00 94.69 296 ARG A N 1
ATOM 2358 C CA . ARG A 1 296 ? 11.224 -11.167 0.471 1.00 94.69 296 ARG A CA 1
ATOM 2359 C C . ARG A 1 296 ? 10.742 -10.398 -0.750 1.00 94.69 296 ARG A C 1
ATOM 2361 O O . ARG A 1 296 ? 11.417 -10.397 -1.773 1.00 94.69 296 ARG A O 1
ATOM 2368 N N . TYR A 1 297 ? 9.625 -9.687 -0.624 1.00 93.00 297 TYR A N 1
ATOM 2369 C CA . TYR A 1 297 ? 9.065 -8.861 -1.687 1.00 93.00 297 TYR A CA 1
ATOM 2370 C C . TYR A 1 297 ? 10.051 -7.789 -2.155 1.00 93.00 297 TYR A C 1
ATOM 2372 O O . TYR A 1 297 ? 10.272 -7.637 -3.354 1.00 93.00 297 TYR A O 1
ATOM 2380 N N . ALA A 1 298 ? 10.693 -7.077 -1.221 1.00 90.75 298 ALA A N 1
ATOM 2381 C CA . ALA A 1 298 ? 11.683 -6.056 -1.552 1.00 90.75 298 ALA A CA 1
ATOM 2382 C C . ALA A 1 298 ? 12.878 -6.632 -2.338 1.00 90.75 298 ALA A C 1
ATOM 2384 O O . ALA A 1 298 ? 13.316 -6.028 -3.321 1.00 90.75 298 ALA A O 1
ATOM 2385 N N . ASP A 1 299 ? 13.377 -7.813 -1.954 1.00 94.31 299 ASP A N 1
ATOM 2386 C CA . ASP A 1 299 ? 14.445 -8.509 -2.685 1.00 94.31 299 ASP A CA 1
ATOM 2387 C C . ASP A 1 299 ? 13.989 -8.958 -4.084 1.00 94.31 299 ASP A C 1
ATOM 2389 O O . ASP A 1 299 ? 14.673 -8.683 -5.074 1.00 94.31 299 ASP A O 1
ATOM 2393 N N . LEU A 1 300 ? 12.804 -9.570 -4.198 1.00 94.44 300 LEU A N 1
ATOM 2394 C CA . LEU A 1 300 ? 12.228 -9.989 -5.481 1.00 94.44 300 LEU A CA 1
ATOM 2395 C C . LEU A 1 300 ? 12.031 -8.805 -6.431 1.00 94.44 300 LEU A C 1
ATOM 2397 O O . LEU A 1 300 ? 12.460 -8.868 -7.586 1.00 94.44 300 LEU A O 1
ATOM 2401 N N . LYS A 1 301 ? 11.460 -7.701 -5.936 1.00 92.69 301 LYS A N 1
ATOM 2402 C CA . LYS A 1 301 ? 11.235 -6.474 -6.709 1.00 92.69 301 LYS A CA 1
ATOM 2403 C C . LYS A 1 301 ? 12.553 -5.904 -7.227 1.00 92.69 301 LYS A C 1
ATOM 2405 O O . LYS A 1 301 ? 12.687 -5.598 -8.412 1.00 92.69 301 LYS A O 1
ATOM 2410 N N . LYS A 1 302 ? 13.569 -5.835 -6.361 1.00 91.69 302 LYS A N 1
ATOM 2411 C CA . LYS A 1 302 ? 14.915 -5.382 -6.732 1.00 91.69 302 LYS A CA 1
ATOM 2412 C C . LYS A 1 302 ? 15.541 -6.275 -7.805 1.00 91.69 302 LYS A C 1
ATOM 2414 O O . LYS A 1 302 ? 16.130 -5.763 -8.756 1.00 91.69 302 LYS A O 1
ATOM 2419 N N . ARG A 1 303 ? 15.406 -7.601 -7.692 1.00 93.56 303 ARG A N 1
ATOM 2420 C CA . ARG A 1 303 ? 15.913 -8.559 -8.692 1.00 93.56 303 ARG A CA 1
ATOM 2421 C C . ARG A 1 303 ? 15.207 -8.423 -10.035 1.00 93.56 303 ARG A C 1
ATOM 2423 O O . ARG A 1 303 ? 15.883 -8.441 -11.063 1.00 93.56 303 ARG A O 1
ATOM 2430 N N . ALA A 1 304 ? 13.886 -8.269 -10.028 1.00 91.00 304 ALA A N 1
ATOM 2431 C CA . ALA A 1 304 ? 13.085 -8.118 -11.235 1.00 91.00 304 ALA A CA 1
ATOM 2432 C C . ALA A 1 304 ? 13.467 -6.837 -11.995 1.00 91.00 304 ALA A C 1
ATOM 2434 O O . ALA A 1 304 ? 13.830 -6.894 -13.173 1.00 91.00 304 ALA A O 1
ATOM 2435 N N . TRP A 1 305 ? 13.543 -5.700 -11.298 1.00 88.75 305 TRP A N 1
ATOM 2436 C CA . TRP A 1 305 ? 14.030 -4.452 -11.886 1.00 88.75 305 TRP A CA 1
ATOM 2437 C C . TRP A 1 305 ? 15.476 -4.549 -12.372 1.00 88.75 305 TRP A C 1
ATOM 2439 O O . TRP A 1 305 ? 15.771 -4.148 -13.497 1.00 88.75 305 TRP A O 1
ATOM 2449 N N . ALA A 1 306 ? 16.385 -5.129 -11.583 1.00 89.06 306 ALA A N 1
ATOM 2450 C CA . ALA A 1 306 ? 17.774 -5.321 -12.000 1.00 89.06 306 ALA A CA 1
ATOM 2451 C C . ALA A 1 306 ? 17.883 -6.195 -13.263 1.00 89.06 306 ALA A C 1
ATOM 2453 O O . ALA A 1 306 ? 18.782 -6.001 -14.083 1.00 89.06 306 ALA A O 1
ATOM 2454 N N . GLN A 1 307 ? 16.972 -7.150 -13.454 1.00 88.81 307 GLN A N 1
ATOM 2455 C CA . GLN A 1 307 ? 16.916 -7.981 -14.651 1.00 88.81 307 GLN A CA 1
ATOM 2456 C C . GLN A 1 307 ? 16.488 -7.182 -15.891 1.00 88.81 307 GLN A C 1
ATOM 2458 O O . GLN A 1 307 ? 17.133 -7.304 -16.938 1.00 88.81 307 GLN A O 1
ATOM 2463 N N . ILE A 1 308 ? 15.478 -6.313 -15.766 1.00 85.88 308 ILE A N 1
ATOM 2464 C CA . ILE A 1 308 ? 15.057 -5.394 -16.837 1.00 85.88 308 ILE A CA 1
ATOM 2465 C C . ILE A 1 308 ? 16.166 -4.388 -17.164 1.00 85.88 308 ILE A C 1
ATOM 2467 O O . ILE A 1 308 ? 16.545 -4.249 -18.327 1.00 85.88 308 ILE A O 1
ATOM 2471 N N . ILE A 1 309 ? 16.733 -3.737 -16.145 1.00 81.94 309 ILE A N 1
ATOM 2472 C CA . ILE A 1 309 ? 17.778 -2.717 -16.296 1.00 81.94 309 ILE A CA 1
ATOM 2473 C C . ILE A 1 309 ? 19.030 -3.309 -16.942 1.00 81.94 309 ILE A C 1
ATOM 2475 O O . ILE A 1 309 ? 19.547 -2.750 -17.902 1.00 81.94 309 ILE A O 1
ATOM 2479 N N . ARG A 1 310 ? 19.529 -4.458 -16.469 1.00 80.00 310 ARG A N 1
ATOM 2480 C CA . ARG A 1 310 ? 20.702 -5.089 -17.096 1.00 80.00 310 ARG A CA 1
ATOM 2481 C C . ARG A 1 310 ? 20.428 -5.412 -18.557 1.00 80.00 310 ARG A C 1
ATOM 2483 O O . ARG A 1 310 ? 21.265 -5.125 -19.403 1.00 80.00 310 ARG A O 1
ATOM 2490 N N . SER A 1 311 ? 19.254 -5.952 -18.866 1.00 76.88 311 SER A N 1
ATOM 2491 C CA . SER A 1 311 ? 18.911 -6.329 -20.238 1.00 76.88 311 SER A CA 1
ATOM 2492 C C . SER A 1 311 ? 18.775 -5.114 -21.156 1.00 76.88 311 SER A C 1
ATOM 2494 O O . SER A 1 311 ? 19.218 -5.177 -22.299 1.00 76.88 311 SER A O 1
ATOM 2496 N N . SER A 1 312 ? 18.260 -3.986 -20.653 1.00 69.88 312 SER A N 1
ATOM 2497 C CA . SER A 1 312 ? 18.225 -2.732 -21.411 1.00 69.88 312 SER A CA 1
ATOM 2498 C C . SER A 1 312 ? 19.620 -2.112 -21.564 1.00 69.88 312 SER A C 1
ATOM 2500 O O . SER A 1 312 ? 19.972 -1.694 -22.664 1.00 69.88 312 SER A O 1
ATOM 2502 N N . LEU A 1 313 ? 20.459 -2.116 -20.521 1.00 62.59 313 LEU A N 1
ATOM 2503 C CA . LEU A 1 313 ? 21.826 -1.565 -20.526 1.00 62.59 313 LEU A CA 1
ATOM 2504 C C . LEU A 1 313 ? 22.810 -2.344 -21.410 1.00 62.59 313 LEU A C 1
ATOM 2506 O O . LEU A 1 313 ? 23.704 -1.742 -22.017 1.00 62.59 313 LEU A O 1
ATOM 2510 N N . LEU A 1 314 ? 22.644 -3.667 -21.488 1.00 58.06 314 LEU A N 1
ATOM 2511 C CA . LEU A 1 314 ? 23.453 -4.572 -22.314 1.00 58.06 314 LEU A CA 1
ATOM 2512 C C . LEU A 1 314 ? 23.244 -4.349 -23.818 1.00 58.06 314 LEU A C 1
ATOM 2514 O O . LEU A 1 314 ? 24.002 -4.870 -24.641 1.00 58.06 314 LEU A O 1
ATOM 2518 N N . THR A 1 315 ? 22.267 -3.529 -24.201 1.00 59.44 315 THR A N 1
ATOM 2519 C CA . THR A 1 315 ? 22.084 -3.133 -25.592 1.00 59.44 315 THR A CA 1
ATOM 2520 C C . THR A 1 315 ? 23.263 -2.270 -26.048 1.00 59.44 315 THR A C 1
ATOM 2522 O O . THR A 1 315 ? 23.651 -1.282 -25.416 1.00 59.44 315 THR A O 1
ATOM 2525 N N . LYS A 1 316 ? 23.854 -2.616 -27.199 1.00 58.72 316 LYS A N 1
ATOM 2526 C CA . LYS A 1 316 ? 24.927 -1.825 -27.838 1.00 58.72 316 LYS A CA 1
ATOM 2527 C C . LYS A 1 316 ? 24.457 -0.438 -28.313 1.00 58.72 316 LYS A C 1
ATOM 2529 O O . LYS A 1 316 ? 25.263 0.330 -28.822 1.00 58.72 316 LYS A O 1
ATOM 2534 N N . LYS A 1 317 ? 23.162 -0.141 -28.178 1.00 63.12 317 LYS A N 1
ATOM 2535 C CA . LYS A 1 317 ? 22.495 1.060 -28.688 1.00 63.12 317 LYS A CA 1
ATOM 2536 C C . LYS A 1 317 ? 22.436 2.212 -27.673 1.00 63.12 317 LYS A C 1
ATOM 2538 O O . LYS A 1 317 ? 22.166 3.340 -28.071 1.00 63.12 317 LYS A O 1
ATOM 2543 N N . LEU A 1 318 ? 22.711 1.964 -26.389 1.00 65.12 318 LEU A N 1
ATOM 2544 C CA . LEU A 1 318 ? 22.759 3.010 -25.359 1.00 65.12 318 LEU A CA 1
ATOM 2545 C C . LEU A 1 318 ? 24.118 3.718 -25.309 1.00 65.12 318 LEU A C 1
ATOM 2547 O O . LEU A 1 318 ? 25.168 3.075 -25.314 1.00 65.12 318 LEU A O 1
ATOM 2551 N N . SER A 1 319 ? 24.098 5.048 -25.184 1.00 68.56 319 SER A N 1
ATOM 2552 C CA . SER A 1 319 ? 25.309 5.850 -24.970 1.00 68.56 319 SER A CA 1
ATOM 2553 C C . SER A 1 319 ? 25.872 5.656 -23.553 1.00 68.56 319 SER A C 1
ATOM 2555 O O . SER A 1 319 ? 25.134 5.375 -22.607 1.00 68.56 319 SER A O 1
ATOM 2557 N N . ASN A 1 320 ? 27.180 5.872 -23.364 1.00 72.31 320 ASN A N 1
ATOM 2558 C CA . ASN A 1 320 ? 27.807 5.809 -22.033 1.00 72.31 320 ASN A CA 1
ATOM 2559 C C . ASN A 1 320 ? 27.191 6.807 -21.034 1.00 72.31 320 ASN A C 1
ATOM 2561 O O . ASN A 1 320 ? 27.129 6.524 -19.839 1.00 72.31 320 ASN A O 1
ATOM 2565 N N . GLN A 1 321 ? 26.708 7.958 -21.511 1.00 68.75 321 GLN A N 1
ATOM 2566 C CA . GLN A 1 321 ? 26.027 8.949 -20.676 1.00 68.75 321 GLN A CA 1
ATOM 2567 C C . GLN A 1 321 ? 24.640 8.462 -20.227 1.00 68.75 321 GLN A C 1
ATOM 2569 O O . GLN A 1 321 ? 24.290 8.630 -19.060 1.00 68.75 321 GLN A O 1
ATOM 2574 N N . ALA A 1 322 ? 23.879 7.808 -21.114 1.00 66.25 322 ALA A N 1
ATOM 2575 C CA . ALA A 1 322 ? 22.588 7.211 -20.769 1.00 66.25 322 ALA A CA 1
ATOM 2576 C C . ALA A 1 322 ? 22.746 6.076 -19.743 1.00 66.25 322 ALA A C 1
ATOM 2578 O O . ALA A 1 322 ? 21.995 6.019 -18.773 1.00 66.25 322 ALA A O 1
ATOM 2579 N N . ARG A 1 323 ? 23.782 5.236 -19.894 1.00 68.88 323 ARG A N 1
ATOM 2580 C CA . ARG A 1 323 ? 24.104 4.175 -18.923 1.00 68.88 323 ARG A CA 1
A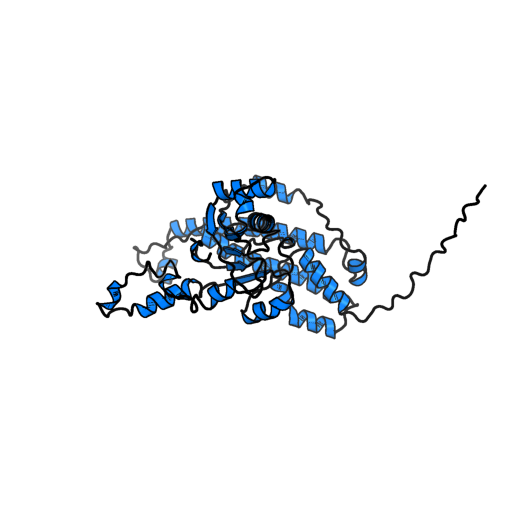TOM 2581 C C . ARG A 1 323 ? 24.383 4.731 -17.525 1.00 68.88 323 ARG A C 1
ATOM 2583 O O . ARG A 1 323 ? 23.721 4.325 -16.577 1.00 68.88 323 ARG A O 1
ATOM 2590 N N . LYS A 1 324 ? 25.270 5.729 -17.410 1.00 72.44 324 LYS A N 1
ATOM 2591 C CA . LYS A 1 324 ? 25.571 6.387 -16.123 1.00 72.44 324 LYS A CA 1
ATOM 2592 C C . LYS A 1 324 ? 24.338 7.033 -15.481 1.00 72.44 324 LYS A C 1
ATOM 2594 O O . LYS A 1 324 ? 24.205 7.013 -14.263 1.00 72.44 324 LYS A O 1
ATOM 2599 N N . LYS A 1 325 ? 23.428 7.601 -16.283 1.00 69.88 325 LYS A N 1
ATOM 2600 C CA . LYS A 1 325 ? 22.185 8.210 -15.780 1.00 69.88 325 LYS A CA 1
ATOM 2601 C C . LYS A 1 325 ? 21.221 7.165 -15.211 1.00 69.88 325 LYS A C 1
ATOM 2603 O O . LYS A 1 325 ? 20.630 7.405 -14.161 1.00 69.88 325 LYS A O 1
ATOM 2608 N N . ILE A 1 326 ? 21.077 6.022 -15.885 1.00 70.38 326 ILE A N 1
ATOM 2609 C CA . ILE A 1 326 ? 20.272 4.893 -15.397 1.00 70.38 326 ILE A CA 1
ATOM 2610 C C . ILE A 1 326 ? 20.867 4.362 -14.092 1.00 70.38 326 ILE A C 1
ATOM 2612 O O . ILE A 1 326 ? 20.143 4.240 -13.113 1.00 70.38 326 ILE A O 1
ATOM 2616 N N . GLU A 1 327 ? 22.183 4.142 -14.044 1.00 71.38 327 GLU A N 1
ATOM 2617 C CA . GLU A 1 327 ? 22.876 3.691 -12.831 1.00 71.38 327 GLU A CA 1
ATOM 2618 C C . GLU A 1 327 ? 22.647 4.652 -11.655 1.00 71.38 327 GLU A C 1
ATOM 2620 O O . GLU A 1 327 ? 22.224 4.212 -10.585 1.00 71.38 327 GLU A O 1
ATOM 2625 N N . ALA A 1 328 ? 22.810 5.962 -11.873 1.00 70.00 328 ALA A N 1
ATOM 2626 C CA . ALA A 1 328 ? 22.566 6.995 -10.863 1.00 70.00 328 ALA A CA 1
ATOM 2627 C C . ALA A 1 328 ? 21.099 7.073 -10.395 1.00 70.00 328 ALA A C 1
ATOM 2629 O O . ALA A 1 328 ? 20.837 7.508 -9.278 1.00 70.00 328 ALA A O 1
ATOM 2630 N N . SER A 1 329 ? 20.153 6.631 -11.230 1.00 68.94 329 SER A N 1
ATOM 2631 C CA . SER A 1 329 ? 18.710 6.642 -10.941 1.00 68.94 329 SER A CA 1
ATOM 2632 C C . SER A 1 329 ? 18.176 5.259 -10.533 1.00 68.94 329 SER A C 1
ATOM 2634 O O . SER A 1 329 ? 16.968 5.078 -10.397 1.00 68.94 329 SER A O 1
ATOM 2636 N N . SER A 1 330 ? 19.049 4.261 -10.341 1.00 72.25 330 SER A N 1
ATOM 2637 C CA . SER A 1 330 ? 18.634 2.871 -10.084 1.00 72.25 330 SER A CA 1
ATOM 2638 C C . SER A 1 330 ? 17.771 2.747 -8.834 1.00 72.25 330 SER A C 1
ATOM 2640 O O . SER A 1 330 ? 16.809 1.988 -8.831 1.00 72.25 330 SER A O 1
ATOM 2642 N N . GLN A 1 331 ? 18.092 3.511 -7.786 1.00 75.69 331 GLN A N 1
ATOM 2643 C CA . GLN A 1 331 ? 17.360 3.444 -6.525 1.00 75.69 331 GLN A CA 1
ATOM 2644 C C . GLN A 1 331 ? 15.906 3.902 -6.692 1.00 75.69 331 GLN A C 1
ATOM 2646 O O . GLN A 1 331 ? 15.006 3.172 -6.296 1.00 75.69 331 GLN A O 1
ATOM 2651 N N . S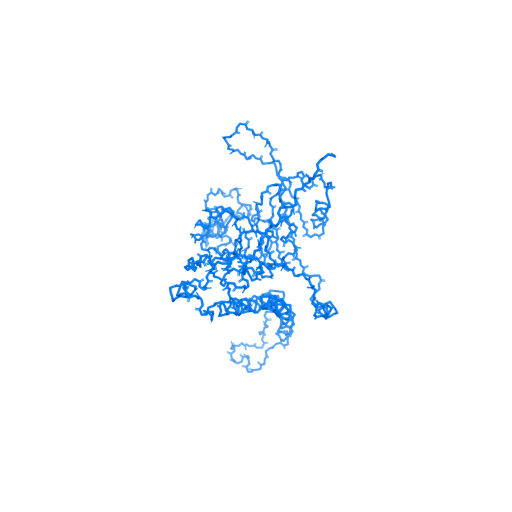ER A 1 332 ? 15.668 5.023 -7.382 1.00 74.50 332 SER A N 1
ATOM 2652 C CA . SER A 1 332 ? 14.305 5.493 -7.658 1.00 74.50 332 SER A CA 1
ATOM 2653 C C . SER A 1 332 ? 13.528 4.547 -8.575 1.00 74.50 332 SER A C 1
ATOM 2655 O O . SER A 1 332 ? 12.312 4.457 -8.474 1.00 74.50 332 SER A O 1
ATOM 2657 N N . ILE A 1 333 ? 14.217 3.820 -9.466 1.00 77.69 333 ILE A N 1
ATOM 2658 C CA . ILE A 1 333 ? 13.580 2.787 -10.297 1.00 77.69 333 ILE A CA 1
ATOM 2659 C C . ILE A 1 333 ? 13.175 1.585 -9.434 1.00 77.69 333 ILE A C 1
ATOM 2661 O O . ILE A 1 333 ? 12.094 1.042 -9.621 1.00 77.69 333 ILE A O 1
ATOM 2665 N N . TYR A 1 334 ? 14.004 1.184 -8.465 1.00 82.88 334 TYR A N 1
ATOM 2666 C CA . TYR A 1 334 ? 13.657 0.119 -7.519 1.00 82.88 334 TYR A CA 1
ATOM 2667 C C . TYR A 1 334 ? 12.503 0.492 -6.589 1.00 82.88 334 TYR A C 1
ATOM 2669 O O . TYR A 1 334 ? 11.810 -0.404 -6.103 1.00 82.88 334 TYR A O 1
ATOM 2677 N N . ASP A 1 335 ? 12.282 1.782 -6.346 1.00 82.25 335 ASP A N 1
ATOM 2678 C CA . ASP A 1 335 ? 11.144 2.248 -5.560 1.00 82.25 335 ASP A CA 1
ATOM 2679 C C . ASP A 1 335 ? 9.818 2.086 -6.319 1.00 82.25 335 ASP A C 1
ATOM 2681 O O . ASP A 1 335 ? 8.825 1.732 -5.681 1.00 82.25 335 ASP A O 1
ATOM 2685 N N . LEU A 1 336 ? 9.812 2.199 -7.657 1.00 83.69 336 LEU A N 1
ATOM 2686 C CA . LEU A 1 336 ? 8.628 1.935 -8.483 1.00 83.69 336 LEU A CA 1
ATOM 2687 C C . LEU A 1 336 ? 8.079 0.525 -8.256 1.00 83.69 336 LEU A C 1
ATOM 2689 O O . LEU A 1 336 ? 8.822 -0.435 -8.004 1.00 83.69 336 LEU A O 1
ATOM 2693 N N . GLU A 1 337 ? 6.763 0.390 -8.386 1.00 87.12 337 GLU A N 1
ATOM 2694 C CA . GLU A 1 337 ? 6.125 -0.918 -8.379 1.00 87.12 337 GLU A CA 1
ATOM 2695 C C . GLU A 1 337 ? 6.544 -1.716 -9.618 1.00 87.12 337 GLU A C 1
ATOM 2697 O O . GLU A 1 337 ? 6.669 -1.151 -10.710 1.00 87.12 337 GLU A O 1
ATOM 2702 N N . PHE A 1 338 ? 6.799 -3.018 -9.470 1.00 86.31 338 PHE A N 1
ATOM 2703 C CA . PHE A 1 338 ? 7.200 -3.825 -10.619 1.00 86.31 338 PHE A CA 1
ATOM 2704 C C . PHE A 1 338 ? 5.956 -4.267 -11.388 1.00 86.31 338 PHE A C 1
ATOM 2706 O O . PHE A 1 338 ? 5.368 -5.306 -11.116 1.00 86.31 338 PHE A O 1
ATOM 2713 N N . SER A 1 339 ? 5.558 -3.447 -12.356 1.00 82.62 339 SER A N 1
ATOM 2714 C CA . SER A 1 339 ? 4.415 -3.694 -13.231 1.00 82.62 339 SER A CA 1
ATOM 2715 C C . SER A 1 339 ? 4.811 -3.558 -14.694 1.00 82.62 339 SER A C 1
ATOM 2717 O O . SER A 1 339 ? 5.794 -2.893 -15.033 1.00 82.62 339 SER A O 1
ATOM 2719 N N . ILE A 1 340 ? 4.017 -4.156 -15.582 1.00 79.00 340 ILE A N 1
ATOM 2720 C CA . ILE A 1 340 ? 4.217 -4.016 -17.027 1.00 79.00 340 ILE A CA 1
ATOM 2721 C C . ILE A 1 340 ? 4.152 -2.533 -17.434 1.00 79.00 340 ILE A C 1
ATOM 2723 O O . ILE A 1 340 ? 5.036 -2.064 -18.148 1.00 79.00 340 ILE A O 1
ATOM 2727 N N . SER A 1 341 ? 3.183 -1.769 -16.911 1.00 74.12 341 SER A N 1
ATOM 2728 C CA . SER A 1 341 ? 3.043 -0.329 -17.190 1.00 74.12 341 SER A CA 1
ATOM 2729 C C . SER A 1 341 ? 4.280 0.473 -16.758 1.00 74.12 341 SER A C 1
ATOM 2731 O O . SER A 1 341 ? 4.864 1.200 -17.565 1.00 74.12 341 SER A O 1
ATOM 2733 N N . ASN A 1 342 ? 4.777 0.265 -15.532 1.00 78.25 342 ASN A N 1
ATOM 2734 C CA . ASN A 1 342 ? 5.975 0.955 -15.044 1.00 78.25 342 ASN A CA 1
ATOM 2735 C C . ASN A 1 342 ? 7.228 0.563 -15.838 1.00 78.25 342 ASN A C 1
ATOM 2737 O O . ASN A 1 342 ? 8.072 1.414 -16.132 1.00 78.25 342 ASN A O 1
ATOM 2741 N N . VAL A 1 343 ? 7.348 -0.710 -16.228 1.00 81.69 343 VAL A N 1
ATOM 2742 C CA . VAL A 1 343 ? 8.424 -1.168 -17.115 1.00 81.69 343 VAL A CA 1
ATOM 2743 C C . VAL A 1 343 ? 8.324 -0.475 -18.477 1.00 81.69 343 VAL A C 1
ATOM 2745 O O . VAL A 1 343 ? 9.342 0.005 -18.974 1.00 81.69 343 VAL A O 1
ATOM 2748 N N . HIS A 1 344 ? 7.133 -0.337 -19.066 1.00 75.38 344 HIS A N 1
ATOM 2749 C CA . HIS A 1 344 ? 6.954 0.408 -20.317 1.00 75.38 344 HIS A CA 1
ATOM 2750 C C . HIS A 1 344 ? 7.326 1.876 -20.188 1.00 75.38 344 HIS A C 1
ATOM 2752 O O . HIS A 1 344 ? 8.108 2.361 -21.005 1.00 75.38 344 HIS A O 1
ATOM 2758 N N . GLY A 1 345 ? 6.826 2.563 -19.160 1.00 71.06 345 GLY A N 1
ATOM 2759 C CA . GLY A 1 345 ? 7.162 3.962 -18.903 1.00 71.06 345 GLY A CA 1
ATOM 2760 C C . GLY A 1 345 ? 8.671 4.165 -18.772 1.00 71.06 345 GLY A C 1
ATOM 2761 O O . GLY A 1 345 ? 9.244 5.058 -19.403 1.00 71.06 345 GLY A O 1
ATOM 2762 N N . PHE A 1 346 ? 9.344 3.270 -18.043 1.00 79.25 346 PHE A N 1
ATOM 2763 C CA . PHE A 1 346 ? 10.799 3.265 -17.936 1.00 79.25 346 PHE A CA 1
ATOM 2764 C C . PHE A 1 346 ? 11.480 3.079 -19.301 1.00 79.25 346 PHE A C 1
ATOM 2766 O O . PHE A 1 346 ? 12.325 3.892 -19.681 1.00 79.25 346 PHE A O 1
ATOM 2773 N N . LEU A 1 347 ? 11.119 2.043 -20.066 1.00 74.88 347 LEU A N 1
ATOM 2774 C CA . LEU A 1 347 ? 11.758 1.742 -21.352 1.00 74.88 347 LEU A CA 1
ATOM 2775 C C . LEU A 1 347 ? 11.497 2.829 -22.407 1.00 74.88 347 LEU A C 1
ATOM 2777 O O . LEU A 1 347 ? 12.415 3.182 -23.148 1.00 74.88 347 LEU A O 1
ATOM 2781 N N . ALA A 1 348 ? 10.295 3.406 -22.441 1.00 69.56 348 ALA A N 1
ATOM 2782 C CA . ALA A 1 348 ? 9.958 4.538 -23.300 1.00 69.56 348 ALA A CA 1
ATOM 2783 C C . ALA A 1 348 ? 10.814 5.769 -22.959 1.00 69.56 348 ALA A C 1
ATOM 2785 O O . ALA A 1 348 ? 11.399 6.388 -23.851 1.00 69.56 348 ALA A O 1
ATOM 2786 N N . GLY A 1 349 ? 10.979 6.076 -21.667 1.00 68.44 349 GLY A N 1
ATOM 2787 C CA . GLY A 1 349 ? 11.879 7.135 -21.204 1.00 68.44 349 GLY A CA 1
ATOM 2788 C C . GLY A 1 349 ? 13.341 6.889 -21.593 1.00 68.44 349 GLY A C 1
ATOM 2789 O O . GLY A 1 349 ? 14.048 7.813 -22.005 1.00 68.44 349 GLY A O 1
ATOM 2790 N N . VAL A 1 350 ? 13.795 5.632 -21.533 1.00 68.94 350 VAL A N 1
ATOM 2791 C CA . VAL A 1 350 ? 15.134 5.236 -21.991 1.00 68.94 350 VAL A CA 1
ATOM 2792 C C . VAL A 1 350 ? 15.290 5.466 -23.498 1.00 68.94 350 VAL A C 1
ATOM 2794 O O . VAL A 1 350 ? 16.287 6.061 -23.908 1.00 68.94 350 VAL A O 1
ATOM 2797 N N . ILE A 1 351 ? 14.314 5.069 -24.320 1.00 65.94 351 ILE A N 1
ATOM 2798 C CA . ILE A 1 351 ? 14.328 5.289 -25.778 1.00 65.94 351 ILE A CA 1
ATOM 2799 C C . ILE A 1 351 ? 14.362 6.785 -26.111 1.00 65.94 351 ILE A C 1
ATOM 2801 O O . ILE A 1 351 ? 15.183 7.206 -26.923 1.00 65.94 351 ILE A O 1
ATOM 2805 N N . ALA A 1 352 ? 13.546 7.604 -25.444 1.00 65.50 352 ALA A N 1
ATOM 2806 C CA . ALA A 1 352 ? 13.527 9.054 -25.648 1.00 65.50 352 ALA A CA 1
ATOM 2807 C C . ALA A 1 352 ? 14.875 9.728 -25.319 1.00 65.50 352 ALA A C 1
ATOM 2809 O O . ALA A 1 352 ? 15.203 10.775 -25.875 1.00 65.50 352 ALA A O 1
ATOM 2810 N N . SER A 1 353 ? 15.672 9.124 -24.431 1.00 62.34 353 SER A N 1
ATOM 2811 C CA . SER A 1 353 ? 17.013 9.605 -24.074 1.00 62.34 353 SER A CA 1
ATOM 2812 C C . SER A 1 353 ? 18.117 9.196 -25.060 1.00 62.34 353 SER A C 1
ATOM 2814 O O . SER A 1 353 ? 19.253 9.667 -24.941 1.00 62.34 353 SER A O 1
ATOM 2816 N N . MET A 1 354 ? 17.816 8.323 -26.028 1.00 63.75 354 MET A N 1
ATOM 2817 C CA . MET A 1 354 ? 18.765 7.945 -27.072 1.00 63.75 354 MET A CA 1
ATOM 2818 C C . MET A 1 354 ? 18.937 9.091 -28.084 1.00 63.75 354 MET A C 1
ATOM 2820 O O . MET A 1 354 ? 17.983 9.821 -28.360 1.00 63.75 354 MET A O 1
ATOM 2824 N N . PRO A 1 355 ? 20.133 9.264 -28.682 1.00 55.94 355 PRO A N 1
ATOM 2825 C CA . PRO A 1 355 ? 20.299 10.195 -29.794 1.00 55.94 355 PRO A CA 1
ATOM 2826 C C . PRO A 1 355 ? 19.282 9.849 -30.886 1.00 55.94 355 PRO A C 1
ATOM 2828 O O . PRO A 1 355 ? 19.153 8.670 -31.221 1.00 55.94 355 PRO A O 1
ATOM 2831 N N . ARG A 1 356 ? 18.567 10.854 -31.424 1.00 48.25 356 ARG A N 1
ATOM 2832 C CA . ARG A 1 356 ? 17.555 10.667 -32.480 1.00 48.25 356 ARG A CA 1
ATOM 2833 C C . ARG A 1 356 ? 18.078 9.692 -33.529 1.00 48.25 356 ARG A C 1
ATOM 2835 O O . ARG A 1 356 ? 19.017 10.003 -34.263 1.00 48.25 356 ARG A O 1
ATOM 2842 N N . TRP A 1 357 ? 17.449 8.525 -33.594 1.00 43.66 357 TRP A N 1
ATOM 2843 C CA . TRP A 1 357 ? 17.662 7.591 -34.682 1.00 43.66 357 TRP A CA 1
ATOM 2844 C C . TRP A 1 357 ? 17.298 8.324 -35.978 1.00 43.66 357 TRP A C 1
ATOM 2846 O O . TRP A 1 357 ? 16.201 8.889 -36.052 1.00 43.66 357 TRP A O 1
ATOM 2856 N N . PRO A 1 358 ? 18.173 8.390 -36.996 1.00 36.03 358 PRO A N 1
ATOM 2857 C CA . PRO A 1 358 ? 17.734 8.871 -38.288 1.00 36.03 358 PRO A CA 1
ATOM 2858 C C . PRO A 1 358 ? 16.688 7.870 -38.776 1.00 36.03 358 PRO A C 1
ATOM 2860 O O . PRO A 1 358 ? 17.020 6.741 -39.133 1.00 36.03 358 PRO A O 1
ATOM 2863 N N . LEU A 1 359 ? 15.418 8.275 -38.776 1.00 37.22 359 LEU A N 1
ATOM 2864 C CA . LEU A 1 359 ? 14.363 7.633 -39.553 1.00 37.22 359 LEU A CA 1
ATOM 2865 C C . LEU A 1 359 ? 14.748 7.768 -41.032 1.00 37.22 359 LEU A C 1
ATOM 2867 O O . LEU A 1 359 ? 14.288 8.654 -41.745 1.00 37.22 359 LEU A O 1
ATOM 2871 N N . LYS A 1 360 ? 15.679 6.932 -41.487 1.00 38.03 360 LYS A N 1
ATOM 2872 C CA . LYS A 1 360 ? 15.977 6.741 -42.895 1.00 38.03 360 LYS A CA 1
ATOM 2873 C C . LYS A 1 360 ? 15.499 5.351 -43.283 1.00 38.03 360 LYS A C 1
ATOM 2875 O O . LYS A 1 360 ? 16.038 4.345 -42.839 1.00 38.03 360 LYS A O 1
ATOM 2880 N N . VAL A 1 361 ? 14.541 5.389 -44.207 1.00 37.72 361 VAL A N 1
ATOM 2881 C CA . VAL A 1 361 ? 14.068 4.326 -45.098 1.00 37.72 361 VAL A CA 1
ATOM 2882 C C . VAL A 1 361 ? 12.937 3.442 -44.557 1.00 37.72 361 VAL A C 1
ATOM 2884 O O . VAL A 1 361 ? 13.108 2.265 -44.274 1.00 37.72 361 VAL A O 1
ATOM 2887 N N . LEU A 1 362 ? 11.729 4.011 -44.574 1.00 32.47 362 LEU A N 1
ATOM 2888 C CA . LEU A 1 362 ? 10.496 3.305 -44.948 1.00 32.47 362 LEU A CA 1
ATOM 2889 C C . LEU A 1 362 ? 9.871 4.033 -46.156 1.00 32.47 362 LEU A C 1
ATOM 2891 O O . LEU A 1 362 ? 8.738 4.493 -46.139 1.00 32.47 362 LEU A O 1
ATOM 2895 N N . HIS A 1 363 ? 10.655 4.182 -47.226 1.00 37.44 363 HIS A N 1
ATOM 2896 C CA . HIS A 1 363 ? 10.116 4.406 -48.567 1.00 37.44 363 HIS A CA 1
ATOM 2897 C C . HIS A 1 363 ? 10.225 3.090 -49.317 1.00 37.44 363 HIS A C 1
ATOM 2899 O O . HIS A 1 363 ? 11.235 2.867 -49.965 1.00 37.44 363 HIS A O 1
ATOM 2905 N N . LEU A 1 364 ? 9.218 2.224 -49.206 1.00 31.41 364 LEU A N 1
ATOM 2906 C CA . LEU A 1 364 ? 9.011 1.095 -50.116 1.00 31.41 364 LEU A CA 1
ATOM 2907 C C . LEU A 1 364 ? 7.547 0.620 -50.015 1.00 31.41 364 LEU A C 1
ATOM 2909 O O . LEU A 1 364 ? 7.254 -0.379 -49.372 1.00 31.41 364 LEU A O 1
ATOM 2913 N N . TRP A 1 365 ? 6.628 1.360 -50.646 1.00 25.47 365 TRP A N 1
ATOM 2914 C CA . TRP A 1 365 ? 5.647 0.781 -51.580 1.00 25.47 365 TRP A CA 1
ATOM 2915 C C . TRP A 1 365 ? 4.930 1.886 -52.381 1.00 25.47 365 TRP A C 1
ATOM 2917 O O . TRP A 1 365 ? 4.452 2.851 -51.783 1.00 25.47 365 TRP A O 1
ATOM 2927 N N . PRO A 1 366 ? 4.814 1.779 -53.719 1.00 31.20 366 PRO A N 1
ATOM 2928 C CA . PRO A 1 366 ? 3.969 2.673 -54.499 1.00 31.20 366 PRO A CA 1
ATOM 292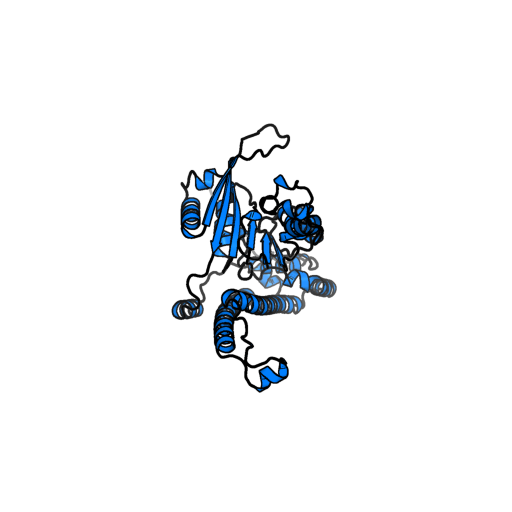9 C C . PRO A 1 366 ? 2.498 2.290 -54.303 1.00 31.20 366 PRO A C 1
ATOM 2931 O O . PRO A 1 366 ? 2.067 1.206 -54.701 1.00 31.20 366 PRO A O 1
ATOM 2934 N N . VAL A 1 367 ? 1.704 3.193 -53.731 1.00 31.09 367 VAL A N 1
ATOM 2935 C CA . VAL A 1 367 ? 0.243 3.108 -53.813 1.00 31.09 367 VAL A CA 1
ATOM 2936 C C . VAL A 1 367 ? -0.143 3.443 -55.254 1.00 31.09 367 VAL A C 1
ATOM 2938 O O . VAL A 1 367 ? -0.140 4.602 -55.663 1.00 31.09 367 VAL A O 1
ATOM 2941 N N . LYS A 1 368 ? -0.446 2.411 -56.051 1.00 33.06 368 LYS A N 1
ATOM 2942 C CA . LYS A 1 368 ? -1.219 2.568 -57.288 1.00 33.06 368 LYS A CA 1
ATOM 2943 C C . LYS A 1 368 ? -2.576 3.162 -56.907 1.00 33.06 368 LYS A C 1
ATOM 2945 O O . LYS A 1 368 ? -3.408 2.479 -56.318 1.00 33.06 368 LYS A O 1
ATOM 2950 N N . LEU A 1 369 ? -2.780 4.427 -57.257 1.00 31.64 369 LEU A N 1
ATOM 2951 C CA . LEU A 1 369 ? -4.083 5.082 -57.263 1.00 31.64 369 LEU A CA 1
ATOM 2952 C C . LEU A 1 369 ? -5.006 4.341 -58.242 1.00 31.64 369 LEU A C 1
ATOM 2954 O O . LEU A 1 369 ? -4.857 4.437 -59.459 1.00 31.64 369 LEU A O 1
ATOM 2958 N N . LEU A 1 370 ? -5.948 3.574 -57.697 1.00 33.81 370 LEU A N 1
ATOM 2959 C CA . LEU A 1 370 ? -7.149 3.145 -58.404 1.00 33.81 370 LEU A CA 1
ATOM 2960 C C . LEU A 1 370 ? -8.065 4.367 -58.540 1.00 33.81 370 LEU A C 1
ATOM 2962 O O . LEU A 1 370 ? -8.647 4.827 -57.562 1.00 33.81 370 LEU A O 1
ATOM 2966 N N . HIS A 1 371 ? -8.179 4.901 -59.755 1.00 36.38 371 HIS A N 1
ATOM 2967 C CA . HIS A 1 371 ? -9.261 5.817 -60.108 1.00 36.38 371 HIS A CA 1
ATOM 2968 C C . HIS A 1 371 ? -10.581 5.038 -60.226 1.00 36.38 371 HIS A C 1
ATOM 2970 O O . HIS A 1 371 ? -10.610 4.023 -60.929 1.00 36.38 371 HIS A O 1
ATOM 2976 N N . PRO A 1 372 ? -11.690 5.513 -59.637 1.00 39.28 372 PRO A N 1
ATOM 2977 C CA . PRO A 1 372 ? -13.015 5.067 -60.035 1.00 39.28 372 PRO A CA 1
ATOM 2978 C C . PRO A 1 372 ? -13.411 5.782 -61.338 1.00 39.28 372 PRO A C 1
ATOM 2980 O O . PRO A 1 372 ? -13.346 7.008 -61.424 1.00 39.28 372 PRO A O 1
ATOM 2983 N N . ARG A 1 373 ? -13.811 5.024 -62.367 1.00 36.56 373 ARG A N 1
ATOM 2984 C CA . ARG A 1 373 ? -14.541 5.579 -63.520 1.00 36.56 373 ARG A CA 1
ATOM 2985 C C . ARG A 1 373 ? -15.996 5.837 -63.107 1.00 36.56 373 ARG A C 1
ATOM 2987 O O . ARG A 1 373 ? -16.606 4.915 -62.567 1.00 36.56 373 ARG A O 1
ATOM 2994 N N . PRO A 1 374 ? -16.565 7.020 -63.378 1.00 45.16 374 PRO A N 1
ATOM 2995 C CA . PRO A 1 374 ? -18.008 7.209 -63.470 1.00 45.16 374 PRO A CA 1
ATOM 2996 C C . PRO A 1 374 ? -18.462 7.072 -64.947 1.00 45.16 374 PRO A C 1
ATOM 2998 O O . PRO A 1 374 ? -17.603 6.985 -65.828 1.00 45.16 374 PRO A O 1
ATOM 3001 N N . PRO A 1 375 ? -19.782 7.010 -65.196 1.00 51.78 375 PRO A N 1
ATOM 3002 C CA . PRO A 1 375 ? -20.501 5.890 -65.818 1.00 51.78 375 PRO A CA 1
ATOM 3003 C C . PRO A 1 375 ? -20.170 5.581 -67.281 1.00 51.78 375 PRO A C 1
ATOM 3005 O O . PRO A 1 375 ? -19.936 6.528 -68.066 1.00 51.78 375 PRO A O 1
#